Protein 4U9B (pdb70)

Secondary structure (DSSP, 8-state):
-BHHHHHHHHHHHHHHH-HHHHHHHHHHHS-TT----TTSB--HHHHHHHHHHHHHHHT--HHHHHHHHHHHHHHHHHHH-HHHHTT-SSHHHHHHTIIIIIHHHHHHHSSS----EEEEEE-TTS-EEEEEE-TT--HHHHHHHHHHHHHHTT-EEEEEEEE-GGGT-SSEEEEEEEE-

CATH classification: 3.90.1520.10

Structure (mmCIF, N/CA/C/O backbone):
data_4U9B
#
_entry.id   4U9B
#
_cell.length_a   67.636
_cell.length_b   86.716
_cell.length_c   33.822
_cell.angle_alpha   90.00
_cell.angle_beta   90.00
_cell.angle_gamma   90.00
#
_symmetry.space_group_name_H-M   'P 21 21 2'
#
loop_
_entity.id
_entity.type
_entity.pdbx_description
1 polymer 'NO-binding heme-dependent sensor protein'
2 non-polymer 'PROTOPORPHYRIN IX CONTAINING FE'
3 non-polymer 'NITRIC OXIDE'
4 non-polymer 'ZINC ION'
5 non-polymer 'PHOSPHATE ION'
6 non-polymer GLYCEROL
7 water water
#
loop_
_atom_site.group_PDB
_atom_site.id
_atom_site.type_symbol
_atom_site.label_atom_id
_atom_site.label_alt_id
_atom_site.label_comp_id
_atom_site.label_asym_id
_atom_site.label_entity_id
_atom_site.label_seq_id
_atom_site.pdbx_PDB_ins_code
_atom_site.Cartn_x
_atom_site.Cartn_y
_atom_site.Cartn_z
_atom_site.occupancy
_atom_site.B_iso_or_equiv
_atom_site.auth_seq_id
_atom_site.auth_comp_id
_atom_site.auth_asym_id
_atom_site.auth_atom_id
_atom_site.pdbx_PDB_model_num
ATOM 1 N N . MET A 1 1 ? 11.938 106.774 5.872 1.00 22.59 1 MET A N 1
ATOM 2 C CA . MET A 1 1 ? 12.544 105.435 6.118 1.00 22.46 1 MET A CA 1
ATOM 3 C C . MET A 1 1 ? 12.212 104.511 4.950 1.00 22.28 1 MET A C 1
ATOM 4 O O . MET A 1 1 ? 11.046 104.186 4.715 1.00 21.73 1 MET A O 1
ATOM 20 N N . LYS A 1 2 ? 13.236 104.100 4.209 1.00 18.81 2 LYS A N 1
ATOM 21 C CA . LYS A 1 2 ? 13.022 103.291 3.017 1.00 18.04 2 LYS A CA 1
ATOM 22 C C . LYS A 1 2 ? 12.603 101.874 3.386 1.00 19.33 2 LYS A C 1
ATOM 23 O O . LYS A 1 2 ? 12.975 101.353 4.438 1.00 19.58 2 LYS A O 1
ATOM 42 N N . GLY A 1 3 ? 11.815 101.263 2.508 1.00 19.78 3 GLY A N 1
ATOM 43 C CA . GLY A 1 3 ? 11.269 99.941 2.747 1.00 19.91 3 GLY A CA 1
ATOM 44 C C . GLY A 1 3 ? 12.318 98.873 2.979 1.00 20.59 3 GLY A C 1
ATOM 45 O O . GLY A 1 3 ? 12.055 97.896 3.675 1.00 22.07 3 GLY A O 1
ATOM 49 N N . ILE A 1 4 ? 13.504 99.048 2.400 1.00 20.59 4 ILE A N 1
ATOM 50 C CA . ILE A 1 4 ? 14.567 98.060 2.563 1.00 23.42 4 ILE A CA 1
ATOM 51 C C . ILE A 1 4 ? 14.880 97.865 4.044 1.00 21.25 4 ILE A C 1
ATOM 52 O O . ILE A 1 4 ? 15.125 96.749 4.493 1.00 20.58 4 ILE A O 1
ATOM 68 N N . ILE A 1 5 ? 14.840 98.950 4.806 1.00 18.12 5 ILE A N 1
ATOM 69 C CA . ILE A 1 5 ? 15.113 98.872 6.235 1.00 18.75 5 ILE A CA 1
ATOM 70 C C . ILE A 1 5 ? 14.051 98.013 6.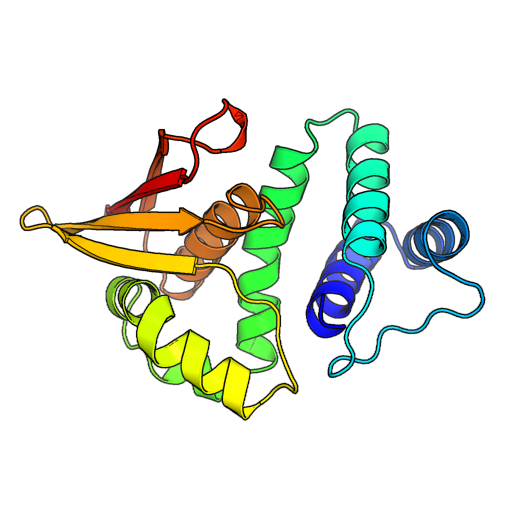913 1.00 19.16 5 ILE A C 1
ATOM 71 O O . ILE A 1 5 ? 14.368 97.160 7.742 1.00 19.19 5 ILE A O 1
ATOM 87 N N . PHE A 1 6 ? 12.793 98.235 6.544 1.00 20.82 6 PHE A N 1
ATOM 88 C CA . PHE A 1 6 ? 11.692 97.427 7.050 1.00 21.32 6 PHE A CA 1
ATOM 89 C C . PHE A 1 6 ? 11.811 95.977 6.596 1.00 23.07 6 PHE A C 1
ATOM 90 O O . PHE A 1 6 ? 11.478 95.063 7.343 1.00 22.87 6 PHE A O 1
ATOM 107 N N . ASN A 1 7 ? 12.276 95.766 5.369 1.00 22.95 7 ASN A N 1
ATOM 108 C CA . ASN A 1 7 ? 12.426 94.410 4.852 1.00 25.14 7 ASN A CA 1
ATOM 109 C C . ASN A 1 7 ? 13.444 93.618 5.662 1.00 24.70 7 ASN A C 1
ATOM 110 O O . ASN A 1 7 ? 13.224 92.446 5.965 1.00 24.01 7 ASN A O 1
ATOM 121 N N . VAL A 1 8 ? 14.560 94.251 6.011 1.00 22.02 8 VAL A N 1
ATOM 122 C CA . VAL A 1 8 ? 15.576 93.572 6.802 1.00 22.12 8 VAL A CA 1
ATOM 123 C C . VAL A 1 8 ? 15.055 93.362 8.223 1.00 22.08 8 VAL A C 1
ATOM 124 O O . VAL A 1 8 ? 15.334 92.338 8.843 1.00 22.28 8 VAL A O 1
ATOM 137 N N . LEU A 1 9 ? 14.287 94.323 8.732 1.00 21.39 9 LEU A N 1
ATOM 138 C CA . LEU A 1 9 ? 13.676 94.175 10.048 1.00 22.25 9 LEU A CA 1
ATOM 139 C C . LEU A 1 9 ? 12.732 92.980 10.036 1.00 22.96 9 LEU A C 1
ATOM 140 O O . LEU A 1 9 ? 12.698 92.204 10.990 1.00 26.19 9 LEU A O 1
ATOM 156 N N . GLU A 1 10 ? 11.978 92.822 8.950 1.00 23.61 10 GLU A N 1
ATOM 157 C CA . GLU A 1 10 ? 11.078 91.680 8.818 1.00 25.50 10 GLU A CA 1
ATOM 158 C C . GLU A 1 10 ? 11.868 90.378 8.898 1.00 29.46 10 GLU A C 1
ATOM 159 O O . GLU A 1 10 ? 11.482 89.458 9.620 1.00 30.92 10 GLU A O 1
ATOM 171 N N . ASP A 1 11 ? 12.971 90.303 8.156 1.00 30.03 11 ASP A N 1
ATOM 172 C CA . ASP A 1 11 ? 13.819 89.116 8.175 1.00 29.33 11 ASP A CA 1
ATOM 173 C C . ASP A 1 11 ? 14.239 88.776 9.600 1.00 28.76 11 ASP A C 1
ATOM 174 O O . ASP A 1 11 ? 14.260 87.612 9.990 1.00 32.84 11 ASP A O 1
ATOM 183 N N . MET A 1 12 ? 14.559 89.801 10.380 1.00 29.54 12 MET A N 1
ATOM 184 C CA . MET A 1 12 ? 15.025 89.598 11.745 1.00 29.05 12 MET A CA 1
ATOM 185 C C . MET A 1 12 ? 13.887 89.137 12.656 1.00 30.57 12 MET A C 1
ATOM 186 O O . MET A 1 12 ? 14.019 88.138 13.365 1.00 33.06 12 MET A O 1
ATOM 200 N N . VAL A 1 13 ? 12.771 89.861 12.625 1.00 31.83 13 VAL A N 1
ATOM 201 C CA . VAL A 1 13 ? 11.622 89.550 13.473 1.00 31.89 13 VAL A CA 1
ATOM 202 C C . VAL A 1 13 ? 11.042 88.179 13.132 1.00 34.88 13 VAL A C 1
ATOM 203 O O . VAL A 1 13 ? 10.842 87.347 14.017 1.00 36.08 13 VAL A O 1
ATOM 216 N N . VAL A 1 14 ? 10.772 87.952 11.849 1.00 39.48 14 VAL A N 1
ATOM 217 C CA . VAL A 1 14 ? 10.213 86.681 11.390 1.00 40.75 14 VAL A CA 1
ATOM 218 C C . VAL A 1 14 ? 11.112 85.510 11.784 1.00 42.26 14 VAL A C 1
ATOM 219 O O . VAL A 1 14 ? 10.630 84.476 12.245 1.00 43.68 14 VAL A O 1
ATOM 232 N N . ALA A 1 15 ? 12.417 85.679 11.601 1.00 42.91 15 ALA A N 1
ATOM 233 C CA . ALA A 1 15 ? 13.376 84.627 11.915 1.00 44.90 15 ALA A CA 1
ATOM 234 C C . ALA A 1 15 ? 13.440 84.351 13.415 1.00 46.90 15 ALA A C 1
ATOM 235 O O . ALA A 1 15 ? 13.745 83.234 13.833 1.00 49.07 15 ALA A O 1
ATOM 242 N N . GLN A 1 16 ? 13.146 85.369 14.217 1.00 48.77 16 GLN A N 1
ATOM 243 C CA . GLN A 1 16 ? 13.302 85.279 15.666 1.00 49.45 16 GLN A CA 1
ATOM 244 C C . GLN A 1 16 ? 11.979 85.044 16.393 1.00 49.21 16 GLN A C 1
ATOM 245 O O . GLN A 1 16 ? 11.969 84.519 17.507 1.00 49.91 16 GLN A O 1
ATOM 259 N N . CYS A 1 17 ? 10.870 85.423 15.764 1.00 48.94 17 CYS A N 1
ATOM 260 C CA . CYS A 1 17 ? 9.573 85.414 16.440 1.00 48.69 17 CYS A CA 1
ATOM 261 C C . CYS A 1 17 ? 8.447 84.814 15.596 1.00 48.52 17 CYS A C 1
ATOM 262 O O . CYS A 1 17 ? 7.373 84.511 16.118 1.00 47.89 17 CYS A O 1
ATOM 270 N N . GLY A 1 18 ? 8.687 84.652 14.298 1.00 46.78 18 GLY A N 1
ATOM 271 C CA . GLY A 1 18 ? 7.700 84.065 13.408 1.00 44.54 18 GLY A CA 1
ATOM 272 C C . GLY A 1 18 ? 6.877 85.113 12.690 1.00 44.73 18 GLY A C 1
ATOM 273 O O . GLY A 1 18 ? 6.812 86.267 13.113 1.00 44.14 18 GLY A O 1
ATOM 277 N N . MET A 1 19 ? 6.245 84.703 11.596 1.00 43.28 19 MET A N 1
ATOM 278 C CA . MET A 1 19 ? 5.510 85.627 10.743 1.00 42.05 19 MET A CA 1
ATOM 279 C C . MET A 1 19 ? 4.282 86.223 11.455 1.00 39.70 19 MET A C 1
ATOM 280 O O . MET A 1 19 ? 3.953 87.391 11.230 1.00 40.33 19 MET A O 1
ATOM 294 N N . SER A 1 20 ? 3.611 85.441 12.305 1.00 37.86 20 SER A N 1
ATOM 295 C CA . SER A 1 20 ? 2.417 85.922 13.006 1.00 41.04 20 SER A CA 1
ATOM 296 C C . SER A 1 20 ? 2.753 87.122 13.889 1.00 39.61 20 SER A C 1
ATOM 297 O O . SER A 1 20 ? 1.990 88.089 13.968 1.00 40.31 20 SER A O 1
ATOM 305 N N . VAL A 1 21 ? 3.901 87.056 14.550 1.00 35.56 21 VAL A N 1
ATOM 306 C CA . VAL A 1 21 ? 4.393 88.172 15.348 1.00 36.77 21 VAL A CA 1
ATOM 307 C C . VAL A 1 21 ? 4.654 89.408 14.487 1.00 35.10 21 VAL A C 1
ATOM 308 O O . VAL A 1 21 ? 4.281 90.522 14.857 1.00 32.86 21 VAL A O 1
ATOM 321 N N . TRP A 1 22 ? 5.299 89.212 13.342 1.00 33.48 22 TRP A N 1
ATOM 322 C CA . TRP A 1 22 ? 5.541 90.314 12.422 1.00 30.91 22 TRP A CA 1
ATOM 323 C C . TRP A 1 22 ? 4.226 90.927 11.949 1.00 30.53 22 TRP A C 1
ATOM 324 O O . TRP A 1 22 ? 4.073 92.147 11.944 1.00 29.71 22 TRP A O 1
ATOM 345 N N . ASN A 1 23 ? 3.269 90.088 11.568 1.00 32.00 23 ASN A N 1
ATOM 346 C CA . ASN A 1 23 ? 1.993 90.600 11.103 1.00 36.23 23 ASN A CA 1
ATOM 347 C C . ASN A 1 23 ? 1.228 91.287 12.232 1.00 32.17 23 ASN A C 1
ATOM 348 O O . ASN A 1 23 ? 0.555 92.291 11.997 1.00 32.76 23 ASN A O 1
ATOM 359 N N . GLU A 1 24 ? 1.351 90.776 13.454 1.00 33.78 24 GLU A N 1
ATOM 360 C CA . GLU A 1 24 ? 0.735 91.437 14.603 1.00 34.86 24 GLU A CA 1
ATOM 361 C C . GLU A 1 24 ? 1.309 92.839 14.761 1.00 31.49 24 GLU A C 1
ATOM 362 O O . GLU A 1 24 ? 0.572 93.805 14.951 1.00 31.14 24 GLU A O 1
ATOM 374 N N . LEU A 1 25 ? 2.634 92.940 14.684 1.00 29.06 25 LEU A N 1
ATOM 375 C CA . LEU A 1 25 ? 3.313 94.223 14.795 1.00 28.16 25 LEU A CA 1
ATOM 376 C C . LEU A 1 25 ? 2.845 95.203 13.722 1.00 27.24 25 LEU A C 1
ATOM 377 O O . LEU A 1 25 ? 2.696 96.393 13.988 1.00 29.23 25 LEU A O 1
ATOM 393 N N . LEU A 1 26 ? 2.613 94.708 12.511 1.00 28.53 26 LEU A N 1
ATOM 394 C CA . LEU A 1 26 ? 2.131 95.568 11.435 1.00 30.45 26 LEU A CA 1
ATOM 395 C C . LEU A 1 26 ? 0.684 96.001 11.670 1.00 30.75 26 LEU A C 1
ATOM 396 O O . LEU A 1 26 ? 0.329 97.146 11.392 1.00 32.27 26 LEU A O 1
ATOM 412 N N . GLU A 1 27 ? -0.144 95.097 12.188 1.00 34.48 27 GLU A N 1
ATOM 413 C CA . GLU A 1 27 ? -1.525 95.443 12.528 1.00 34.65 27 GLU A CA 1
ATOM 414 C C . GLU A 1 27 ? -1.557 96.558 13.564 1.00 32.92 27 GLU A C 1
ATOM 415 O O . GLU A 1 27 ? -2.348 97.495 13.462 1.00 34.08 27 GLU A O 1
ATOM 427 N N . LYS A 1 28 ? -0.679 96.453 14.556 1.00 31.08 28 LYS A N 1
ATOM 428 C CA . LYS A 1 28 ? -0.654 97.405 15.656 1.00 30.13 28 LYS A CA 1
ATOM 429 C C . LYS A 1 28 ? -0.089 98.762 15.261 1.00 29.33 28 LYS A C 1
ATOM 430 O O . LYS A 1 28 ? -0.569 99.792 15.728 1.00 32.18 28 LYS A O 1
ATOM 449 N N . HIS A 1 29 ? 0.931 98.760 14.403 1.00 28.34 29 HIS A N 1
ATOM 450 C CA . HIS A 1 29 ? 1.776 99.941 14.232 1.00 27.88 29 HIS A CA 1
ATOM 451 C C . HIS A 1 29 ? 1.808 100.533 12.820 1.00 32.51 29 HIS A C 1
ATOM 452 O O . HIS A 1 29 ? 2.346 101.624 12.629 1.00 37.89 29 HIS A O 1
ATOM 466 N N . ALA A 1 30 ? 1.239 99.832 11.842 1.00 31.04 30 ALA A N 1
ATOM 467 C CA . ALA A 1 30 ? 1.220 100.329 10.464 1.00 31.87 30 ALA A CA 1
ATOM 468 C C . ALA A 1 30 ? -0.205 100.432 9.921 1.00 33.16 30 ALA A C 1
ATOM 469 O O . ALA A 1 30 ? -1.086 99.701 10.367 1.00 32.62 30 ALA A O 1
ATOM 476 N N . PRO A 1 31 ? -0.430 101.338 8.946 1.00 35.09 31 PRO A N 1
ATOM 477 C CA . PRO A 1 31 ? -1.738 101.469 8.290 1.00 36.29 31 PRO A CA 1
ATOM 478 C C . PRO A 1 31 ? -2.241 100.135 7.725 1.00 36.20 31 PRO A C 1
ATOM 479 O O . PRO A 1 31 ? -1.459 99.203 7.554 1.00 34.70 31 PRO A O 1
ATOM 490 N N . LYS A 1 32 ? -3.537 100.049 7.439 1.00 40.81 32 LYS A N 1
ATOM 491 C CA . LYS A 1 32 ? -4.146 98.796 7.015 1.00 45.33 32 LYS A CA 1
ATOM 492 C C . LYS A 1 32 ? -3.569 98.354 5.677 1.00 43.83 32 LYS A C 1
ATOM 493 O O . LYS A 1 32 ? -3.320 99.172 4.780 1.00 42.87 32 LYS A O 1
ATOM 512 N N . ASP A 1 33 ? -3.298 97.056 5.588 1.00 43.58 33 ASP A N 1
ATOM 513 C CA . ASP A 1 33 ? -2.719 96.423 4.393 1.00 46.51 33 ASP A CA 1
ATOM 514 C C . ASP A 1 33 ? -1.342 96.977 4.018 1.00 41.71 33 ASP A C 1
ATOM 515 O O . ASP A 1 33 ? -0.993 97.052 2.849 1.00 40.73 33 ASP A O 1
ATOM 524 N N . ARG A 1 34 ? -0.556 97.338 5.025 1.00 37.08 34 ARG A N 1
ATOM 525 C CA . ARG A 1 34 ? 0.800 97.827 4.794 1.00 32.92 34 ARG A CA 1
ATOM 526 C C . ARG A 1 34 ? 1.677 96.740 4.178 1.00 32.48 34 ARG A C 1
ATOM 527 O O . ARG A 1 34 ? 1.727 95.611 4.665 1.00 33.29 34 ARG A O 1
ATOM 548 N N . VAL A 1 35 ? 2.352 97.097 3.092 1.00 30.85 35 VAL A N 1
ATOM 549 C CA . VAL A 1 35 ? 3.389 96.262 2.500 1.00 31.04 35 VAL A CA 1
ATOM 550 C C . VAL A 1 35 ? 4.595 97.153 2.242 1.00 29.23 35 VAL A C 1
ATOM 551 O O . VAL A 1 35 ? 4.470 98.203 1.615 1.00 33.06 35 VAL A O 1
ATOM 564 N N . TYR A 1 36 ? 5.758 96.743 2.733 1.00 29.70 36 TYR A N 1
ATOM 565 C CA . TYR A 1 36 ? 6.954 97.565 2.604 1.00 25.94 36 TYR A CA 1
ATOM 566 C C . TYR A 1 36 ? 7.697 97.285 1.301 1.00 26.83 36 TYR A C 1
ATOM 567 O O . TYR A 1 36 ? 8.349 96.255 1.141 1.00 30.20 36 TYR A O 1
ATOM 585 N N . VAL A 1 37 ? 7.566 98.224 0.371 1.00 24.32 37 VAL A N 1
ATOM 586 C CA . VAL A 1 37 ? 8.274 98.192 -0.903 1.00 25.07 37 VAL A CA 1
ATOM 587 C C . VAL A 1 37 ? 9.659 98.800 -0.718 1.00 24.32 37 VAL A C 1
ATOM 588 O O . VAL A 1 37 ? 9.780 99.935 -0.260 1.00 23.78 37 VAL A O 1
ATOM 601 N N . SER A 1 38 ? 10.690 98.045 -1.089 1.00 25.48 38 SER A N 1
ATOM 602 C CA . SER A 1 38 ? 12.083 98.421 -0.831 1.00 27.32 38 SER A CA 1
ATOM 603 C C . SER A 1 38 ? 12.412 99.877 -1.162 1.00 26.48 38 SER A C 1
ATOM 604 O O . SER A 1 38 ? 13.059 100.570 -0.374 1.00 26.02 38 SER A O 1
ATOM 612 N N . ALA A 1 39 ? 11.955 100.334 -2.323 1.00 24.87 39 ALA A N 1
ATOM 613 C CA . ALA A 1 39 ? 12.351 101.635 -2.852 1.00 25.50 39 ALA A CA 1
ATOM 614 C C . ALA A 1 39 ? 11.528 102.793 -2.294 1.00 26.44 39 ALA A C 1
ATOM 615 O O . ALA A 1 39 ? 11.916 103.952 -2.439 1.00 27.22 39 ALA A O 1
ATOM 622 N N . LYS A 1 40 ? 10.403 102.481 -1.656 1.00 25.28 40 LYS A N 1
ATOM 623 C CA A LYS A 1 40 ? 9.481 103.514 -1.196 0.49 24.06 40 LYS A CA 1
ATOM 624 C CA B LYS A 1 40 ? 9.462 103.495 -1.188 0.51 24.24 40 LYS A CA 1
ATOM 625 C C . LYS A 1 40 ? 9.810 103.998 0.210 1.00 25.39 40 LYS A C 1
ATOM 626 O O . LYS A 1 40 ? 10.350 103.256 1.032 1.00 25.17 40 LYS A O 1
ATOM 663 N N . SER A 1 41 ? 9.486 105.260 0.469 1.00 23.73 41 SER A N 1
ATOM 664 C CA . SER A 1 41 ? 9.695 105.866 1.778 1.00 23.65 41 SER A CA 1
ATOM 665 C C . SER A 1 41 ? 8.465 105.681 2.656 1.00 24.33 41 SER A C 1
ATOM 666 O O . SER A 1 41 ? 7.332 105.832 2.196 1.00 24.53 41 SER A O 1
ATOM 674 N N . TYR A 1 42 ? 8.705 105.350 3.920 1.00 23.50 42 TYR A N 1
ATOM 675 C CA . TYR A 1 42 ? 7.646 105.180 4.904 1.00 24.66 42 TYR A CA 1
ATOM 676 C C . TYR A 1 42 ? 7.963 105.988 6.156 1.00 23.94 42 TYR A C 1
ATOM 677 O O . TYR A 1 42 ? 9.117 106.348 6.399 1.00 22.39 42 TYR A O 1
ATOM 695 N N . ALA A 1 43 ? 6.928 106.282 6.938 1.00 25.00 43 ALA A N 1
ATOM 696 C CA . ALA A 1 43 ? 7.093 107.018 8.181 1.00 23.39 43 ALA A CA 1
ATOM 697 C C . ALA A 1 43 ? 8.038 106.275 9.120 1.00 24.35 43 ALA A C 1
ATOM 698 O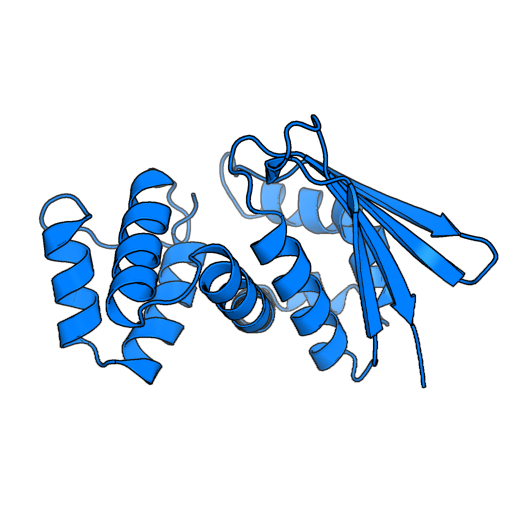 O . ALA A 1 43 ? 7.831 105.099 9.427 1.00 24.36 43 ALA A O 1
ATOM 705 N N . GLU A 1 44 ? 9.077 106.965 9.573 1.00 22.23 44 GLU A N 1
ATOM 706 C CA . GLU A 1 44 ? 10.050 106.353 10.467 1.00 21.55 44 GLU A CA 1
ATOM 707 C C . GLU A 1 44 ? 9.380 105.933 11.772 1.00 21.54 44 GLU A C 1
ATOM 708 O O . GLU A 1 44 ? 9.869 105.041 12.467 1.00 21.62 44 GLU A O 1
ATOM 720 N N . SER A 1 45 ? 8.256 106.569 12.094 1.00 21.55 45 SER A N 1
ATOM 721 C CA . SER A 1 45 ? 7.509 106.231 13.299 1.00 22.97 45 SER A CA 1
ATOM 722 C C . SER A 1 45 ? 7.040 104.780 13.263 1.00 19.75 45 SER A C 1
ATOM 723 O O . SER A 1 45 ? 6.926 104.140 14.304 1.00 20.04 45 SER A O 1
ATOM 731 N N . GLU A 1 46 ? 6.775 104.257 12.069 1.00 20.86 46 GLU A N 1
ATOM 732 C CA . GLU A 1 46 ? 6.361 102.866 11.949 1.00 21.61 46 GLU A CA 1
ATOM 733 C C . GLU A 1 46 ? 7.489 101.954 12.414 1.00 20.91 46 GLU A C 1
ATOM 734 O O . GLU A 1 46 ? 7.261 101.022 13.180 1.00 21.79 46 GLU A O 1
ATOM 746 N N . LEU A 1 47 ? 8.708 102.239 11.965 1.00 19.65 47 LEU A N 1
ATOM 747 C CA . LEU A 1 47 ? 9.868 101.449 12.360 1.00 20.63 47 LEU A CA 1
ATOM 748 C C . LEU A 1 47 ? 10.072 101.528 13.871 1.00 19.65 47 LEU A C 1
ATOM 749 O O . LEU A 1 47 ? 10.197 100.505 14.544 1.00 20.17 47 LEU A O 1
ATOM 765 N N . PHE A 1 48 ? 10.089 102.747 14.402 1.00 19.08 48 PHE A N 1
ATOM 766 C CA . PHE A 1 48 ? 10.322 102.952 15.828 1.00 19.84 48 PHE A CA 1
ATOM 767 C C . PHE A 1 48 ? 9.232 102.299 16.679 1.00 21.28 48 PHE A C 1
ATOM 768 O O . PHE A 1 48 ? 9.527 101.700 17.714 1.00 21.46 48 PHE A O 1
ATOM 785 N N . SER A 1 49 ? 7.979 102.405 16.243 1.00 21.07 49 SER A N 1
ATOM 786 C CA . SER A 1 49 ? 6.871 101.810 16.983 1.00 21.47 49 SER A CA 1
ATOM 787 C C . SER A 1 49 ? 7.027 100.299 17.059 1.00 21.42 49 SER A C 1
ATOM 788 O O . SER A 1 49 ? 6.815 99.696 18.110 1.00 21.53 49 SER A O 1
ATOM 796 N N . ILE A 1 50 ? 7.399 99.691 15.938 1.00 21.25 50 ILE A N 1
ATOM 797 C CA . ILE A 1 50 ? 7.615 98.253 15.895 1.00 22.64 50 ILE A CA 1
ATOM 798 C C . ILE A 1 50 ? 8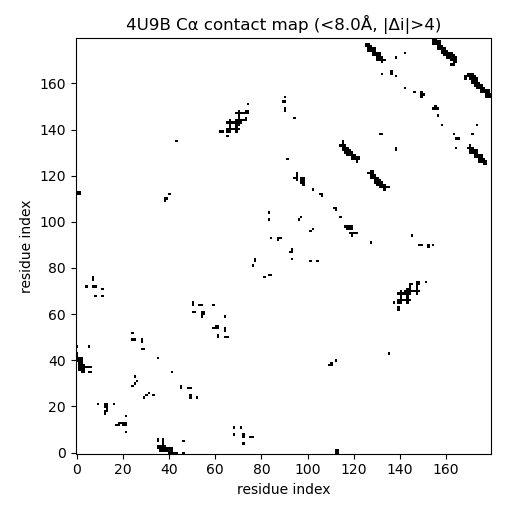.741 97.855 16.841 1.00 23.29 50 ILE A C 1
ATOM 799 O O . ILE A 1 50 ? 8.582 96.942 17.651 1.00 25.69 50 ILE A O 1
ATOM 815 N N . VAL A 1 51 ? 9.878 98.538 16.737 1.00 22.22 51 VAL A N 1
ATOM 816 C CA . VAL A 1 51 ? 11.038 98.194 17.550 1.00 22.43 51 VAL A CA 1
ATOM 817 C C . VAL A 1 51 ? 10.777 98.503 19.027 1.00 23.51 51 VAL A C 1
ATOM 818 O O . VAL A 1 51 ? 11.266 97.791 19.900 1.00 26.48 51 VAL A O 1
ATOM 831 N N . GLN A 1 52 ? 10.001 99.550 19.302 1.00 24.24 52 GLN A N 1
ATOM 832 C CA . GLN A 1 52 ? 9.618 99.884 20.676 1.00 27.58 52 GLN A CA 1
ATOM 833 C C . GLN A 1 52 ? 8.803 98.762 21.301 1.00 27.38 52 GLN A C 1
ATOM 834 O O . GLN A 1 52 ? 8.988 98.425 22.475 1.00 27.01 52 GLN A O 1
ATOM 848 N N . ASP A 1 53 ? 7.899 98.196 20.510 1.00 25.02 53 ASP A N 1
ATOM 849 C CA . ASP A 1 53 ? 7.052 97.097 20.955 1.00 25.56 53 ASP A CA 1
ATOM 850 C C . ASP A 1 53 ? 7.905 95.877 21.297 1.00 26.13 53 ASP A C 1
ATOM 851 O O . ASP A 1 53 ? 7.767 95.292 22.370 1.00 26.54 53 ASP A O 1
ATOM 860 N N . VAL A 1 54 ? 8.798 95.513 20.381 1.00 27.45 54 VAL A N 1
ATOM 861 C CA . VAL A 1 54 ? 9.705 94.390 20.590 1.00 29.82 54 VAL A CA 1
ATOM 862 C C . VAL A 1 54 ? 10.515 94.583 21.868 1.00 30.52 54 VAL A C 1
ATOM 863 O O . VAL A 1 54 ? 10.621 93.671 22.687 1.00 34.71 54 VAL A O 1
ATOM 876 N N . ALA A 1 55 ? 11.083 95.772 22.034 1.00 27.44 55 ALA A N 1
ATOM 877 C CA . ALA A 1 55 ? 11.922 96.054 23.192 1.00 27.76 55 ALA A CA 1
ATOM 878 C C . ALA A 1 55 ? 11.134 95.916 24.492 1.00 31.09 55 ALA A C 1
ATOM 879 O O . ALA A 1 55 ? 11.619 95.316 25.451 1.00 32.24 55 ALA A O 1
ATOM 886 N N . GLN A 1 56 ? 9.920 96.459 24.524 1.00 29.23 56 GLN A N 1
ATOM 887 C CA . GLN A 1 56 ? 9.112 96.405 25.737 1.00 31.67 56 GLN A CA 1
ATOM 888 C C . GLN A 1 56 ? 8.677 94.974 26.037 1.00 34.87 56 GLN A C 1
ATOM 889 O O . GLN A 1 56 ? 8.542 94.593 27.201 1.00 35.65 56 GLN A O 1
ATOM 903 N N . ARG A 1 57 ? 8.461 94.182 24.991 1.00 36.35 57 ARG A N 1
ATOM 904 C CA . ARG A 1 57 ? 8.093 92.779 25.162 1.00 38.55 57 ARG A CA 1
ATOM 905 C C . ARG A 1 57 ? 9.224 92.008 25.827 1.00 35.76 57 ARG A C 1
ATOM 906 O O . ARG A 1 57 ? 8.991 91.136 26.666 1.00 35.97 57 ARG A O 1
ATOM 927 N N . LEU A 1 58 ? 10.451 92.338 25.438 1.00 34.19 58 LEU A N 1
ATOM 928 C CA . LEU A 1 58 ? 11.639 91.695 25.985 1.00 35.90 58 LEU A CA 1
ATOM 929 C C . LEU A 1 58 ? 12.133 92.406 27.244 1.00 35.62 58 LEU A C 1
ATOM 930 O O . LEU A 1 58 ? 13.094 91.968 27.874 1.00 36.93 58 LEU A O 1
ATOM 946 N N . ASN A 1 59 ? 11.470 93.504 27.602 1.00 34.64 59 ASN A N 1
ATOM 947 C CA . ASN A 1 59 ? 11.826 94.282 28.786 1.00 37.01 59 ASN A CA 1
ATOM 948 C C . ASN A 1 59 ? 13.264 94.795 28.712 1.00 38.27 59 ASN A C 1
ATOM 949 O O . ASN A 1 59 ? 13.958 94.881 29.728 1.00 38.34 59 ASN A O 1
ATOM 960 N N . MET A 1 60 ? 13.695 95.129 27.497 1.00 36.45 60 MET A N 1
ATOM 961 C CA . MET A 1 60 ? 15.038 95.650 27.250 1.00 39.82 60 MET A CA 1
ATOM 962 C C . MET A 1 60 ? 15.021 97.135 26.926 1.00 37.22 60 MET A C 1
ATOM 963 O O . MET A 1 60 ? 13.994 97.667 26.498 1.00 33.51 60 MET A O 1
ATOM 977 N N . PRO A 1 61 ? 16.174 97.805 27.095 1.00 33.14 61 PRO A N 1
ATOM 978 C CA . PRO A 1 61 ? 16.277 99.165 26.566 1.00 31.32 61 PRO A CA 1
ATOM 979 C C . PRO A 1 61 ? 16.054 99.133 25.067 1.00 31.62 61 PRO A C 1
ATOM 980 O O . PRO A 1 61 ? 16.503 98.185 24.421 1.00 28.56 61 PRO A O 1
ATOM 991 N N . ILE A 1 62 ? 15.358 100.127 24.531 1.00 32.07 62 ILE A N 1
ATOM 992 C CA . ILE A 1 62 ? 15.094 100.172 23.103 1.00 31.32 62 ILE A CA 1
ATOM 993 C C . ILE A 1 62 ? 16.405 100.258 22.325 1.00 28.05 62 ILE A C 1
ATOM 994 O O . ILE A 1 62 ? 16.540 99.676 21.246 1.00 27.16 62 ILE A O 1
ATOM 1010 N N . GLN A 1 63 ? 17.376 100.968 22.885 1.00 26.58 63 GLN A N 1
ATOM 1011 C CA . GLN A 1 63 ? 18.628 101.223 22.183 1.00 27.33 63 GLN A CA 1
ATOM 1012 C C . GLN A 1 63 ? 19.458 99.953 21.991 1.00 25.94 63 GLN A C 1
ATOM 1013 O O . GLN A 1 63 ? 20.232 99.853 21.036 1.00 27.38 63 GLN A O 1
ATOM 1027 N N . ASP A 1 64 ? 19.301 98.988 22.891 1.00 24.69 64 ASP A N 1
ATOM 1028 C CA . ASP A 1 64 ? 20.000 97.714 22.760 1.00 25.98 64 ASP A CA 1
ATOM 1029 C C . ASP A 1 64 ? 19.395 96.885 21.627 1.00 26.46 64 ASP A C 1
ATOM 1030 O O . ASP A 1 64 ? 20.108 96.184 20.908 1.00 26.88 64 ASP A O 1
ATOM 1039 N N . VAL A 1 65 ? 18.079 96.968 21.470 1.00 23.67 65 VAL A N 1
ATOM 1040 C CA . VAL A 1 65 ? 17.406 96.304 20.360 1.00 25.18 65 VAL A CA 1
ATOM 1041 C C . VAL A 1 65 ? 17.827 96.954 19.045 1.00 24.92 65 VAL A C 1
ATOM 1042 O O . VAL A 1 65 ? 18.082 96.269 18.054 1.00 25.21 65 VAL A O 1
ATOM 1055 N N . VAL A 1 66 ? 17.907 98.281 19.052 1.00 21.90 66 VAL A N 1
ATOM 1056 C CA . VAL A 1 66 ? 18.293 99.040 17.866 1.00 21.91 66 VAL A CA 1
ATOM 1057 C C . VAL A 1 66 ? 19.719 98.702 17.448 1.00 21.30 66 VAL A C 1
ATOM 1058 O O . VAL A 1 66 ? 20.020 98.599 16.259 1.00 20.29 66 VAL A O 1
ATOM 1071 N N . LYS A 1 67 ? 20.595 98.524 18.428 1.00 21.03 67 LYS A N 1
ATOM 1072 C CA . LYS A 1 67 ? 21.985 98.178 18.148 1.00 21.19 67 LYS A CA 1
ATOM 1073 C C . LYS A 1 67 ? 22.073 96.773 17.564 1.00 22.23 67 LYS A C 1
ATOM 1074 O O . LYS A 1 67 ? 22.842 96.526 16.637 1.00 22.68 67 LYS A O 1
ATOM 1093 N N . ALA A 1 68 ? 21.271 95.859 18.101 1.00 24.29 68 ALA A N 1
ATOM 1094 C CA . ALA A 1 68 ? 21.230 94.491 17.597 1.00 24.08 68 ALA A CA 1
ATOM 1095 C C . ALA A 1 68 ? 20.746 94.471 16.154 1.00 26.44 68 ALA A C 1
ATOM 1096 O O . ALA A 1 68 ? 21.303 93.772 15.305 1.00 29.16 68 ALA A O 1
ATOM 1103 N N . PHE A 1 69 ? 19.700 95.242 15.885 1.00 22.59 69 PHE A N 1
ATOM 1104 C CA . PHE A 1 69 ? 19.184 95.379 14.531 1.00 20.76 69 PHE A CA 1
ATOM 1105 C C . PHE A 1 69 ? 20.242 95.952 13.599 1.00 20.37 69 PHE A C 1
ATOM 1106 O O . PHE A 1 69 ? 20.398 95.486 12.473 1.00 22.05 69 PHE A O 1
ATOM 1123 N N . GLY A 1 70 ? 20.967 96.960 14.075 1.00 19.95 70 GLY A N 1
ATOM 1124 C CA . GLY A 1 70 ? 22.022 97.579 13.291 1.00 22.04 70 GLY A CA 1
ATOM 1125 C C . GLY A 1 70 ? 23.066 96.583 12.821 1.00 23.96 70 GLY A C 1
ATOM 1126 O O . GLY A 1 70 ? 23.505 96.623 11.669 1.00 22.75 70 GLY A O 1
ATOM 1130 N N . GLN A 1 71 ? 23.466 95.681 13.710 1.00 22.18 71 GLN A N 1
ATOM 1131 C CA . GLN A 1 71 ? 24.461 94.676 13.361 1.00 25.55 71 GLN A CA 1
ATOM 1132 C C . GLN A 1 71 ? 23.895 93.693 12.347 1.00 25.42 71 GLN A C 1
ATOM 1133 O O . GLN A 1 71 ? 24.578 93.303 11.398 1.00 25.47 71 GLN A O 1
ATOM 1147 N N . PHE A 1 72 ? 22.643 93.299 12.554 1.00 24.94 72 PHE A N 1
ATOM 1148 C CA . PHE A 1 72 ? 21.942 92.430 11.619 1.00 25.13 72 PHE A CA 1
ATOM 1149 C C . PHE A 1 72 ? 21.809 93.125 10.268 1.00 24.50 72 PHE A C 1
ATOM 1150 O O . PHE A 1 72 ? 21.924 92.496 9.215 1.00 25.77 72 PHE A O 1
ATOM 1167 N N . LEU A 1 73 ? 21.593 94.436 10.315 1.00 23.11 73 LEU A N 1
ATOM 1168 C CA . LEU A 1 73 ? 21.274 95.220 9.127 1.00 21.42 73 LEU A CA 1
ATOM 1169 C C . LEU A 1 73 ? 22.428 95.322 8.134 1.00 23.21 73 LEU A C 1
ATOM 1170 O O . LEU A 1 73 ? 22.196 95.497 6.936 1.00 24.79 73 LEU A O 1
ATOM 1186 N N . PHE A 1 74 ? 23.669 95.223 8.603 1.00 23.34 74 PHE A N 1
ATOM 1187 C CA . PHE A 1 74 ? 24.783 95.387 7.681 1.00 24.14 74 PHE A CA 1
ATOM 1188 C C . PHE A 1 74 ? 24.762 94.313 6.600 1.00 25.44 74 PHE A C 1
ATOM 1189 O O . PHE A 1 74 ? 24.903 94.617 5.418 1.00 24.11 74 PHE A O 1
ATOM 1206 N N . ASN A 1 75 ? 24.592 93.060 7.006 1.00 25.61 75 ASN A N 1
ATOM 1207 C CA . ASN A 1 75 ? 24.532 91.965 6.050 1.00 29.38 75 ASN A CA 1
ATOM 1208 C C . ASN A 1 75 ? 23.309 92.093 5.149 1.00 26.43 75 ASN A C 1
ATOM 1209 O O . ASN A 1 75 ? 23.355 91.738 3.972 1.00 27.27 75 ASN A O 1
ATOM 1220 N N . GLY A 1 76 ? 22.218 92.604 5.711 1.00 24.61 76 GLY A N 1
ATOM 1221 C CA . GLY A 1 76 ? 20.998 92.812 4.955 1.00 26.55 76 GLY A CA 1
ATOM 1222 C C . GLY A 1 76 ? 21.213 93.809 3.835 1.00 26.07 76 GLY A C 1
ATOM 1223 O O . GLY A 1 76 ? 20.712 93.632 2.726 1.00 28.70 76 GLY A O 1
ATOM 1227 N N . LEU A 1 77 ? 21.971 94.861 4.130 1.00 24.70 77 LEU A N 1
ATOM 1228 C CA . LEU A 1 77 ? 22.298 95.876 3.137 1.00 25.82 77 LEU A CA 1
ATOM 1229 C C . LEU A 1 77 ? 23.363 95.369 2.172 1.00 26.54 77 LEU A C 1
ATOM 1230 O O . LEU A 1 77 ? 23.274 95.588 0.964 1.00 26.38 77 LEU A O 1
ATOM 1246 N N . ALA A 1 78 ? 24.370 94.691 2.713 1.00 27.31 78 ALA A N 1
ATOM 1247 C CA . ALA A 1 78 ? 25.457 94.159 1.901 1.00 29.63 78 ALA A CA 1
ATOM 1248 C C . ALA A 1 78 ? 24.939 93.149 0.882 1.00 32.06 78 ALA A C 1
ATOM 1249 O O . ALA A 1 78 ? 25.403 93.114 -0.256 1.00 31.37 78 ALA A O 1
ATOM 1256 N N . SER A 1 79 ? 23.972 92.336 1.296 1.00 34.68 79 SER A N 1
ATOM 1257 C CA . SER A 1 79 ? 23.395 91.315 0.425 1.00 35.47 79 SER A CA 1
ATOM 1258 C C . SER A 1 79 ? 22.611 91.918 -0.736 1.00 32.29 79 SER A C 1
ATOM 1259 O O . SER A 1 79 ? 22.658 91.411 -1.858 1.00 32.59 79 SER A O 1
ATOM 1267 N N . ARG A 1 80 ? 21.886 92.995 -0.456 1.00 29.13 80 ARG A N 1
ATOM 1268 C CA . ARG A 1 80 ? 21.035 93.636 -1.452 1.00 28.76 80 ARG A CA 1
ATOM 1269 C C . ARG A 1 80 ? 21.813 94.623 -2.324 1.00 27.64 80 ARG A C 1
ATOM 1270 O O . ARG A 1 80 ? 21.385 94.945 -3.433 1.00 28.86 80 ARG A O 1
ATOM 1291 N N . HIS A 1 81 ? 22.953 95.096 -1.826 1.00 25.73 81 HIS A N 1
ATOM 1292 C CA . HIS A 1 81 ? 23.780 96.051 -2.563 1.00 26.57 81 HIS A CA 1
ATOM 1293 C C . HIS A 1 81 ? 25.244 95.623 -2.565 1.00 30.00 81 HIS A C 1
ATOM 1294 O O . HIS A 1 81 ? 26.116 96.364 -2.114 1.00 31.06 81 HIS A O 1
ATOM 1308 N N . THR A 1 82 ? 25.507 94.430 -3.087 1.00 32.65 82 THR A N 1
ATOM 1309 C CA . THR A 1 82 ? 26.849 93.860 -3.050 1.00 37.62 82 THR A CA 1
ATOM 1310 C C . THR A 1 82 ? 27.860 94.724 -3.801 1.00 38.60 82 THR A C 1
ATOM 1311 O O . THR A 1 82 ? 29.013 94.836 -3.384 1.00 41.85 82 THR A O 1
ATOM 1322 N N . ASP A 1 83 ? 27.426 95.338 -4.89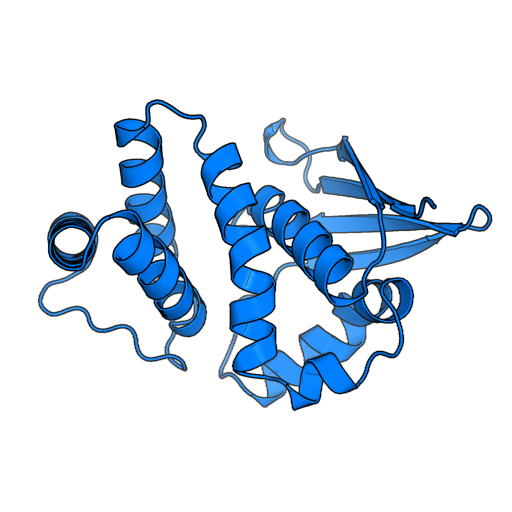9 1.00 39.63 83 ASP A N 1
ATOM 1323 C CA . ASP A 1 83 ? 28.303 96.190 -5.704 1.00 44.68 83 ASP A CA 1
ATOM 1324 C C . ASP A 1 83 ? 28.882 97.336 -4.881 1.00 45.19 83 ASP A C 1
ATOM 1325 O O . ASP A 1 83 ? 30.036 97.721 -5.065 1.00 46.93 83 ASP A O 1
ATOM 1334 N N . VAL A 1 84 ? 28.078 97.880 -3.975 1.00 42.28 84 VAL A N 1
ATOM 1335 C CA . VAL A 1 84 ? 28.511 99.000 -3.149 1.00 40.72 84 VAL A CA 1
ATOM 1336 C C . VAL A 1 84 ? 29.574 98.557 -2.147 1.00 39.56 84 VAL A C 1
ATOM 1337 O O . VAL A 1 84 ? 30.631 99.178 -2.037 1.00 39.59 84 VAL A O 1
ATOM 1350 N N . VAL A 1 85 ? 29.290 97.483 -1.420 1.00 38.83 85 VAL A N 1
ATOM 1351 C CA . VAL A 1 85 ? 30.198 97.003 -0.386 1.00 40.08 85 VAL A CA 1
ATOM 1352 C C . VAL A 1 85 ? 31.493 96.466 -0.996 1.00 41.76 85 VAL A C 1
ATOM 1353 O O . VAL A 1 85 ? 32.564 96.615 -0.410 1.00 42.09 85 VAL A O 1
ATOM 1366 N N . ASP A 1 86 ? 31.392 95.851 -2.173 1.00 43.26 86 ASP A N 1
ATOM 1367 C CA . ASP A 1 86 ? 32.561 95.296 -2.858 1.00 46.58 86 ASP A CA 1
ATOM 1368 C C . ASP A 1 86 ? 33.597 96.363 -3.212 1.00 43.71 86 ASP A C 1
ATOM 1369 O O . ASP A 1 86 ? 34.735 96.041 -3.554 1.00 42.80 86 ASP A O 1
ATOM 1378 N N . LYS A 1 87 ? 33.204 97.629 -3.140 1.00 43.54 87 LYS A N 1
ATOM 1379 C CA . LYS A 1 87 ? 34.117 98.727 -3.440 1.00 46.46 87 LYS A CA 1
ATOM 1380 C C . LYS A 1 87 ? 35.233 98.869 -2.406 1.00 44.82 87 LYS A C 1
ATOM 1381 O O . LYS A 1 87 ? 36.221 99.563 -2.650 1.00 44.75 87 LYS A O 1
ATOM 1400 N N . PHE A 1 88 ? 35.074 98.212 -1.260 1.00 43.64 88 PHE A N 1
ATOM 1401 C CA . PHE A 1 88 ? 35.982 98.396 -0.128 1.00 42.48 88 PHE A CA 1
ATOM 1402 C C . PHE A 1 88 ? 36.788 97.141 0.181 1.00 44.33 88 PHE A C 1
ATOM 1403 O O . PHE A 1 88 ? 36.235 96.046 0.295 1.00 45.42 88 PHE A O 1
ATOM 1420 N N . ASP A 1 89 ? 38.099 97.318 0.325 1.00 45.27 89 ASP A N 1
ATOM 1421 C CA . ASP A 1 89 ? 39.019 96.211 0.569 1.00 47.89 89 ASP A CA 1
ATOM 1422 C C . ASP A 1 89 ? 39.148 95.864 2.049 1.00 45.09 89 ASP A C 1
ATOM 1423 O O . ASP A 1 89 ? 39.577 94.762 2.396 1.00 44.62 89 ASP A O 1
ATOM 1432 N N . ASP A 1 90 ? 38.788 96.803 2.919 1.00 41.54 90 ASP A N 1
ATOM 1433 C CA . ASP A 1 90 ? 38.934 96.598 4.356 1.00 39.25 90 ASP A CA 1
ATOM 1434 C C . ASP A 1 90 ? 37.975 97.468 5.161 1.00 34.81 90 ASP A C 1
ATOM 1435 O O . ASP A 1 90 ? 37.306 98.348 4.617 1.00 31.67 90 ASP A O 1
ATOM 1444 N N . PHE A 1 91 ? 37.928 97.210 6.464 1.00 33.40 91 PHE A N 1
ATOM 1445 C CA . PHE A 1 91 ? 37.009 97.894 7.368 1.00 32.78 91 PHE A CA 1
ATOM 1446 C C . PHE A 1 91 ? 37.209 99.408 7.372 1.00 30.19 91 PHE A C 1
ATOM 1447 O O . PHE A 1 91 ? 36.244 100.163 7.260 1.00 28.78 91 PHE A O 1
ATOM 1464 N N . THR A 1 92 ? 38.458 99.850 7.492 1.00 31.97 92 THR A N 1
ATOM 1465 C CA . THR A 1 92 ? 38.753 101.279 7.568 1.00 32.13 92 THR A CA 1
ATOM 1466 C C . THR A 1 92 ? 38.293 102.010 6.310 1.00 31.74 92 THR A C 1
ATOM 1467 O O . THR A 1 92 ? 37.754 103.116 6.390 1.00 30.42 92 THR A O 1
ATOM 1478 N N . SER A 1 93 ? 38.511 101.390 5.153 1.00 30.79 93 SER A N 1
ATOM 1479 C CA . SER A 1 93 ? 38.117 101.980 3.878 1.00 32.83 93 SER A CA 1
ATOM 1480 C C . SER A 1 93 ? 36.607 102.188 3.816 1.00 28.65 93 SER A C 1
ATOM 1481 O O . SER A 1 93 ? 36.135 103.226 3.353 1.00 28.95 93 SER A O 1
ATOM 1489 N N . LEU A 1 94 ? 35.856 101.197 4.288 1.00 27.35 94 LEU A N 1
ATOM 1490 C CA . LEU A 1 94 ? 34.396 101.271 4.283 1.00 26.74 94 LEU A CA 1
ATOM 1491 C C . LEU A 1 94 ? 33.910 102.425 5.150 1.00 28.33 94 LEU A C 1
ATOM 1492 O O . LEU A 1 94 ? 33.125 103.258 4.700 1.00 27.20 94 LEU A O 1
ATOM 1508 N N . VAL A 1 95 ? 34.376 102.467 6.395 1.00 27.67 95 VAL A N 1
ATOM 1509 C CA . VAL A 1 95 ? 33.932 103.481 7.347 1.00 27.57 95 VAL A CA 1
ATOM 1510 C C . VAL A 1 95 ? 34.270 104.887 6.861 1.00 28.57 95 VAL A C 1
ATOM 1511 O O . VAL A 1 95 ? 33.442 105.796 6.932 1.00 26.80 95 VAL A O 1
ATOM 1524 N N . MET A 1 96 ? 35.493 105.064 6.376 1.00 26.53 96 MET A N 1
ATOM 1525 C CA . MET A 1 96 ? 35.918 106.355 5.855 1.00 28.52 96 MET A CA 1
ATOM 1526 C C . MET A 1 96 ? 35.201 106.689 4.549 1.00 29.87 96 MET A C 1
ATOM 1527 O O . MET A 1 96 ? 35.234 107.832 4.091 1.00 30.12 96 MET A O 1
ATOM 1541 N N . GLY A 1 97 ? 34.546 105.690 3.964 1.00 29.66 97 GLY A N 1
ATOM 1542 C CA . GLY A 1 97 ? 33.826 105.868 2.715 1.00 30.74 97 GLY A CA 1
ATOM 1543 C C . GLY A 1 97 ? 32.326 106.031 2.874 1.00 30.23 97 GLY A C 1
ATOM 1544 O O . GLY A 1 97 ? 31.611 106.152 1.879 1.00 30.02 97 GLY A O 1
ATOM 1548 N N . ILE A 1 98 ? 31.836 106.032 4.110 1.00 27.07 98 ILE A N 1
ATOM 1549 C CA . ILE A 1 98 ? 30.405 106.205 4.343 1.00 27.06 98 ILE A CA 1
ATOM 1550 C C . ILE A 1 98 ? 29.957 107.567 3.819 1.00 31.36 98 ILE A C 1
ATOM 1551 O O . ILE A 1 98 ? 28.933 107.676 3.144 1.00 32.78 98 ILE A O 1
ATOM 1567 N N . HIS A 1 99 ? 30.737 108.599 4.121 1.00 32.44 99 HIS A N 1
ATOM 1568 C CA . HIS A 1 99 ? 30.368 109.968 3.780 1.00 36.76 99 HIS A CA 1
ATOM 1569 C C . HIS A 1 99 ? 30.385 110.205 2.274 1.00 41.97 99 HIS A C 1
ATOM 1570 O O . HIS A 1 99 ? 29.463 110.801 1.721 1.00 44.26 99 HIS A O 1
ATOM 1584 N N . ASP A 1 100 ? 31.443 109.737 1.621 1.00 42.86 100 ASP A N 1
ATOM 1585 C CA . ASP A 1 100 ? 31.625 109.957 0.191 1.00 44.63 100 ASP A CA 1
ATOM 1586 C C . ASP A 1 100 ? 30.915 108.896 -0.638 1.00 42.74 100 ASP A C 1
ATOM 1587 O O . ASP A 1 100 ? 29.981 109.189 -1.387 1.00 45.15 100 ASP A O 1
ATOM 1596 N N . VAL A 1 101 ? 31.366 107.657 -0.484 1.00 38.47 101 VAL A N 1
ATOM 1597 C CA . VAL A 1 101 ? 30.975 106.572 -1.372 1.00 36.57 101 VAL A CA 1
ATOM 1598 C C . VAL A 1 101 ? 29.566 106.048 -1.092 1.00 33.86 101 VAL A C 1
ATOM 1599 O O . VAL A 1 101 ? 28.737 106.010 -1.996 1.00 32.51 101 VAL A O 1
ATOM 1612 N N . ILE A 1 102 ? 29.293 105.645 0.148 1.00 29.66 102 ILE A N 1
ATOM 1613 C CA . ILE A 1 102 ? 27.985 105.084 0.484 1.00 30.45 102 ILE A CA 1
ATOM 1614 C C . ILE A 1 102 ? 26.876 106.094 0.209 1.00 29.81 102 ILE A C 1
ATOM 1615 O O . ILE A 1 102 ? 25.879 105.764 -0.434 1.00 28.34 102 ILE A O 1
ATOM 1631 N N . HIS A 1 103 ? 27.053 107.318 0.700 1.00 29.45 103 HIS A N 1
ATOM 1632 C CA . HIS A 1 103 ? 26.061 108.379 0.526 1.00 29.62 103 HIS A CA 1
ATOM 1633 C C . HIS A 1 103 ? 25.720 108.555 -0.951 1.00 28.11 103 HIS A C 1
ATOM 1634 O O . HIS A 1 103 ? 24.547 108.636 -1.323 1.00 26.88 103 HIS A O 1
ATOM 1648 N N . LEU A 1 104 ? 26.753 108.594 -1.788 1.00 28.62 104 LEU A N 1
ATOM 1649 C CA . LEU A 1 104 ? 26.572 108.754 -3.225 1.00 28.76 104 LEU A CA 1
ATOM 1650 C C . LEU A 1 104 ? 25.788 107.603 -3.834 1.00 27.92 104 LEU A C 1
ATOM 1651 O O . LEU A 1 104 ? 24.814 107.819 -4.557 1.00 28.71 104 LEU A O 1
ATOM 1667 N N . GLU A 1 105 ? 26.231 106.380 -3.563 1.00 25.25 105 GLU A N 1
ATOM 1668 C CA . GLU A 1 105 ? 25.630 105.209 -4.190 1.00 27.18 105 GLU A CA 1
ATOM 1669 C C . GLU A 1 105 ? 24.183 105.017 -3.746 1.00 24.93 105 GLU A C 1
ATOM 1670 O O . GLU A 1 105 ? 23.353 104.546 -4.521 1.00 25.56 105 GLU A O 1
ATOM 1682 N N . VAL A 1 106 ? 23.874 105.381 -2.505 1.00 25.00 106 VAL A N 1
ATOM 1683 C CA . VAL A 1 106 ? 22.497 105.289 -2.026 1.00 22.62 106 VAL A CA 1
ATOM 1684 C C . VAL A 1 106 ? 21.622 106.312 -2.741 1.00 23.70 106 VAL A C 1
ATOM 1685 O O . VAL A 1 106 ? 20.485 106.020 -3.092 1.00 22.73 106 VAL A O 1
ATOM 1698 N N . ASN A 1 107 ? 22.148 107.514 -2.954 1.00 25.06 107 ASN A N 1
ATOM 1699 C CA . ASN A 1 107 ? 21.379 108.554 -3.629 1.00 28.44 107 ASN A CA 1
ATOM 1700 C C . ASN A 1 107 ? 21.214 108.268 -5.117 1.00 29.98 107 ASN A C 1
ATOM 1701 O O . ASN A 1 107 ? 20.291 108.778 -5.760 1.00 28.72 107 ASN A O 1
ATOM 1712 N N . LYS A 1 108 ? 22.107 107.448 -5.661 1.00 29.54 108 LYS A N 1
ATOM 1713 C CA . LYS A 1 108 ? 21.985 106.999 -7.042 1.00 27.88 108 LYS A CA 1
ATOM 1714 C C . LYS A 1 108 ? 20.921 105.911 -7.167 1.00 27.46 108 LYS A C 1
ATOM 1715 O O . LYS A 1 108 ? 20.218 105.832 -8.174 1.00 28.22 108 LYS A O 1
ATOM 1734 N N . LEU A 1 109 ? 20.799 105.084 -6.131 1.00 25.23 109 LEU A N 1
ATOM 1735 C CA . LEU A 1 109 ? 19.921 103.915 -6.177 1.00 25.38 109 LEU A CA 1
ATOM 1736 C C . LEU A 1 109 ? 18.521 104.167 -5.617 1.00 24.34 109 LEU A C 1
ATOM 1737 O O . LEU A 1 109 ? 17.595 103.402 -5.895 1.00 27.58 109 LEU A O 1
ATOM 1753 N N . TYR A 1 110 ? 18.372 105.227 -4.829 1.00 23.88 110 TYR A N 1
ATOM 1754 C CA . TYR A 1 110 ? 17.109 105.514 -4.147 1.00 22.34 110 TYR A CA 1
ATOM 1755 C C . TYR A 1 110 ? 16.627 106.930 -4.433 1.00 25.00 110 TYR A C 1
ATOM 1756 O O . TYR A 1 110 ? 17.429 107.852 -4.599 1.00 25.99 110 TYR A O 1
ATOM 1774 N N . HIS A 1 111 ? 15.309 107.095 -4.483 1.00 25.77 111 HIS A N 1
ATOM 1775 C CA . HIS A 1 111 ? 14.712 108.413 -4.631 1.00 25.94 111 HIS A CA 1
ATOM 1776 C C . HIS A 1 111 ? 14.588 109.095 -3.276 1.00 26.39 111 HIS A C 1
ATOM 1777 O O . HIS A 1 111 ? 13.873 108.615 -2.392 1.00 26.49 111 HIS A O 1
ATOM 1791 N N . GLU A 1 112 ? 15.298 110.210 -3.125 1.00 25.23 112 GLU A N 1
ATOM 1792 C CA . GLU A 1 112 ? 15.217 111.046 -1.928 1.00 25.86 112 GLU A CA 1
ATOM 1793 C C . GLU A 1 112 ? 15.340 110.247 -0.630 1.00 25.42 112 GLU A C 1
ATOM 1794 O O . GLU A 1 112 ? 14.429 110.254 0.200 1.00 26.81 112 GLU A O 1
ATOM 1806 N N . PRO A 1 113 ? 16.476 109.562 -0.446 1.00 23.70 113 PRO A N 1
ATOM 1807 C CA . PRO A 1 113 ? 16.705 108.814 0.792 1.00 22.69 113 PRO A CA 1
ATOM 1808 C C . PRO A 1 113 ? 16.934 109.755 1.965 1.00 22.90 113 PRO A C 1
ATOM 1809 O O . PRO A 1 113 ? 17.292 110.912 1.743 1.00 25.02 113 PRO A O 1
ATOM 1820 N N . SER A 1 114 ? 16.721 109.267 3.184 1.00 21.55 114 SER A N 1
ATOM 1821 C CA . SER A 1 114 ? 16.991 110.038 4.392 1.00 24.75 114 SER A CA 1
ATOM 1822 C C . SER A 1 114 ? 18.172 109.420 5.127 1.00 22.49 114 SER A C 1
ATOM 1823 O O . SER A 1 114 ? 18.012 108.509 5.941 1.00 21.09 114 SER A O 1
ATOM 1831 N N . LEU A 1 115 ? 19.361 109.922 4.817 1.00 21.72 115 LEU A N 1
ATOM 1832 C CA . LEU A 1 115 ? 20.591 109.375 5.363 1.00 21.42 115 LEU A CA 1
ATOM 1833 C C . LEU A 1 115 ? 21.076 110.215 6.532 1.00 19.66 115 LEU A C 1
ATOM 1834 O O . LEU A 1 115 ? 20.816 111.416 6.590 1.00 18.66 115 LEU A O 1
ATOM 1850 N N . PRO A 1 116 ? 21.786 109.584 7.475 1.00 18.66 116 PRO A N 1
ATOM 1851 C CA . PRO A 1 116 ? 22.366 110.361 8.569 1.00 19.45 116 PRO A CA 1
ATOM 1852 C C . PRO A 1 116 ? 23.548 111.190 8.096 1.00 21.61 116 PRO A C 1
ATOM 1853 O O . PRO A 1 116 ? 24.121 110.898 7.046 1.00 21.51 116 PRO A O 1
ATOM 1864 N N . HIS A 1 117 ? 23.897 112.214 8.864 1.00 21.48 117 HIS A N 1
ATOM 1865 C CA . HIS A 1 117 ? 25.140 112.933 8.644 1.00 23.11 117 HIS A CA 1
ATOM 1866 C C . HIS A 1 117 ? 26.257 112.168 9.330 1.00 22.26 117 HIS A C 1
ATOM 1867 O O . HIS A 1 117 ? 26.284 112.063 10.557 1.00 22.22 117 HIS A O 1
ATOM 1881 N N . ILE A 1 118 ? 27.164 111.620 8.529 1.00 20.84 118 ILE A N 1
ATOM 1882 C CA . ILE A 1 118 ? 28.273 110.840 9.049 1.00 20.42 118 ILE A CA 1
ATOM 1883 C C . ILE A 1 118 ? 29.575 111.349 8.442 1.00 21.49 118 ILE A C 1
ATOM 1884 O O . ILE A 1 118 ? 29.692 111.488 7.226 1.00 21.55 118 ILE A O 1
ATOM 1900 N N . ASN A 1 119 ? 30.537 111.642 9.311 1.00 24.04 119 ASN A N 1
ATOM 1901 C CA . ASN A 1 119 ? 31.848 112.123 8.902 1.00 27.26 119 ASN A CA 1
ATOM 1902 C C . ASN A 1 119 ? 32.930 111.399 9.683 1.00 25.72 119 ASN A C 1
ATOM 1903 O O . ASN A 1 119 ? 32.855 111.297 10.906 1.00 25.75 119 ASN A O 1
ATOM 1914 N N . GLY A 1 120 ? 33.935 110.906 8.968 1.00 27.72 120 GLY A N 1
ATOM 1915 C CA . GLY A 1 120 ? 34.995 110.124 9.574 1.00 28.81 120 GLY A CA 1
ATOM 1916 C C . GLY A 1 120 ? 36.355 110.774 9.442 1.00 30.99 120 GLY A C 1
ATOM 1917 O O . GLY A 1 120 ? 36.693 111.328 8.397 1.00 33.65 120 GLY A O 1
ATOM 1921 N N . GLN A 1 121 ? 37.126 110.712 10.521 1.00 29.50 121 GLN A N 1
ATOM 1922 C CA . GLN A 1 121 ? 38.527 111.112 10.506 1.00 29.92 121 GLN A CA 1
ATOM 1923 C C . GLN A 1 121 ? 39.385 109.933 10.934 1.00 27.00 121 GLN A C 1
ATOM 1924 O O . GLN A 1 121 ? 39.141 109.327 11.978 1.00 27.20 121 GLN A O 1
ATOM 1938 N N . LEU A 1 122 ? 40.377 109.598 10.114 1.00 25.84 122 LEU A N 1
ATOM 1939 C CA . LEU A 1 122 ? 41.377 108.609 10.490 1.00 27.29 122 LEU A CA 1
ATOM 1940 C C . LEU A 1 122 ? 42.476 109.318 11.265 1.00 26.50 122 LEU A C 1
ATOM 1941 O O . LEU A 1 122 ? 43.151 110.199 10.734 1.00 27.76 122 LEU A O 1
ATOM 1957 N N . LEU A 1 123 ? 42.643 108.935 12.524 1.00 24.66 123 LEU A N 1
ATOM 1958 C CA . LEU A 1 123 ? 43.589 109.599 13.408 1.00 24.97 123 LEU A CA 1
ATOM 1959 C C . LEU A 1 123 ? 44.961 108.935 13.294 1.00 27.79 123 LEU A C 1
ATOM 1960 O O . LEU A 1 123 ? 45.050 107.776 12.897 1.00 28.94 123 LEU A O 1
ATOM 1976 N N . PRO A 1 124 ? 46.037 109.668 13.634 1.00 29.85 124 PRO A N 1
ATOM 1977 C CA . PRO A 1 124 ? 47.398 109.128 13.488 1.00 30.95 124 PRO A CA 1
ATOM 1978 C C . PRO A 1 124 ? 47.665 107.867 14.311 1.00 31.32 124 PRO A C 1
ATOM 1979 O O . PRO A 1 124 ? 48.611 107.138 14.012 1.00 32.57 124 PRO A O 1
ATOM 1990 N N . ASN A 1 125 ? 46.851 107.617 15.332 1.00 30.38 125 ASN A N 1
ATOM 1991 C CA . ASN A 1 125 ? 46.971 106.389 16.111 1.00 30.99 125 ASN A CA 1
ATOM 1992 C C . ASN A 1 125 ? 46.115 105.275 15.510 1.00 31.90 125 ASN A C 1
ATOM 1993 O O . ASN A 1 125 ? 45.907 104.236 16.133 1.00 32.86 125 ASN A O 1
ATOM 2004 N N . ASN A 1 126 ? 45.627 105.517 14.294 1.00 34.74 126 ASN A N 1
ATOM 2005 C CA . ASN A 1 126 ? 44.813 104.565 13.536 1.00 37.05 126 ASN A CA 1
ATOM 2006 C C . ASN A 1 126 ? 43.459 104.256 14.180 1.00 34.17 126 ASN A C 1
ATOM 2007 O O . ASN A 1 126 ? 42.801 103.280 13.819 1.00 35.68 126 ASN A O 1
ATOM 2018 N N . GLN A 1 127 ? 43.041 105.092 15.124 1.00 28.25 127 GLN A N 1
ATOM 2019 C CA . GLN A 1 127 ? 41.652 105.084 15.562 1.00 25.81 127 GLN A CA 1
ATOM 2020 C C . GLN A 1 127 ? 40.854 105.906 14.560 1.00 23.64 127 GLN A C 1
ATOM 2021 O O . GLN A 1 127 ? 41.403 106.792 13.904 1.00 22.94 127 GLN A O 1
ATOM 2035 N N . ILE A 1 128 ? 39.567 105.597 14.430 1.00 21.77 128 ILE A N 1
ATOM 2036 C CA . ILE A 1 128 ? 38.674 106.349 13.560 1.00 20.80 128 ILE A CA 1
ATOM 2037 C C . ILE A 1 128 ? 37.690 107.142 14.407 1.00 21.18 128 ILE A C 1
ATOM 2038 O O . ILE A 1 128 ? 37.004 106.573 15.248 1.00 21.00 128 ILE A O 1
ATOM 2054 N N . ALA A 1 129 ? 37.634 108.452 14.184 1.00 21.17 129 ALA A N 1
ATOM 2055 C CA . ALA A 1 129 ? 36.661 109.313 14.848 1.00 21.11 129 ALA A CA 1
ATOM 2056 C C . ALA A 1 129 ? 35.474 109.546 13.925 1.00 22.13 129 ALA A C 1
ATOM 2057 O O . ALA A 1 129 ? 35.592 110.231 12.909 1.00 22.11 129 ALA A O 1
ATOM 2064 N N . LEU A 1 130 ? 34.332 108.970 14.286 1.00 19.42 130 LEU A N 1
ATOM 2065 C CA . LEU A 1 130 ? 33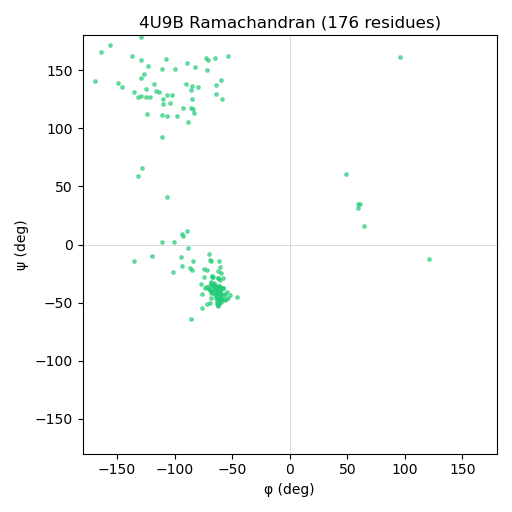.144 109.025 13.449 1.00 20.27 130 LEU A CA 1
ATOM 2066 C C . LEU A 1 130 ? 32.067 109.897 14.082 1.00 22.89 130 LEU A C 1
ATOM 2067 O O . LEU A 1 130 ? 31.502 109.548 15.117 1.00 22.53 130 LEU A O 1
ATOM 2083 N N . ARG A 1 131 ? 31.798 111.040 13.456 1.00 21.18 131 ARG A N 1
ATOM 2084 C CA . ARG A 1 131 ? 30.741 111.930 13.914 1.00 21.02 131 ARG A CA 1
ATOM 2085 C C . ARG A 1 131 ? 29.417 111.488 13.313 1.00 18.89 131 ARG A C 1
ATOM 2086 O O . ARG A 1 131 ? 29.338 111.222 12.115 1.00 21.37 131 ARG A O 1
ATOM 2107 N N . TYR A 1 132 ? 28.387 111.412 14.150 1.00 18.88 132 TYR A N 1
ATOM 2108 C CA . TYR A 1 132 ? 27.048 111.044 13.714 1.00 17.15 132 TYR A CA 1
ATOM 2109 C C . TYR A 1 132 ? 26.046 112.117 14.121 1.00 19.42 132 TYR A C 1
ATOM 2110 O O . TYR A 1 132 ? 26.057 112.590 15.256 1.00 19.79 132 TYR A O 1
ATOM 2128 N N . SER A 1 133 ? 25.185 112.496 13.183 1.00 21.81 133 SER A N 1
ATOM 2129 C CA . SER A 1 133 ? 24.084 113.413 13.462 1.00 22.29 133 SER A CA 1
ATOM 2130 C C . SER A 1 133 ? 22.879 113.025 12.615 1.00 20.01 133 SER A C 1
ATOM 2131 O O . SER A 1 133 ? 23.027 112.741 11.428 1.00 21.11 133 SER A O 1
ATOM 2139 N N . SER A 1 134 ? 21.693 113.012 13.217 1.00 19.17 134 SER A N 1
ATOM 2140 C CA . SER A 1 134 ? 20.473 112.679 12.484 1.00 19.60 134 SER A CA 1
ATOM 2141 C C . SER A 1 134 ? 19.207 112.976 13.291 1.00 20.35 134 SER A C 1
ATOM 2142 O O . SER A 1 134 ? 19.175 112.735 14.495 1.00 21.38 134 SER A O 1
ATOM 2150 N N . PRO A 1 135 ? 18.155 113.492 12.629 1.00 23.38 135 PRO A N 1
ATOM 2151 C CA . PRO A 1 135 ? 16.863 113.657 13.309 1.00 25.40 135 PRO A CA 1
ATOM 2152 C C . PRO A 1 135 ? 16.298 112.335 13.825 1.00 22.79 135 PRO A C 1
AT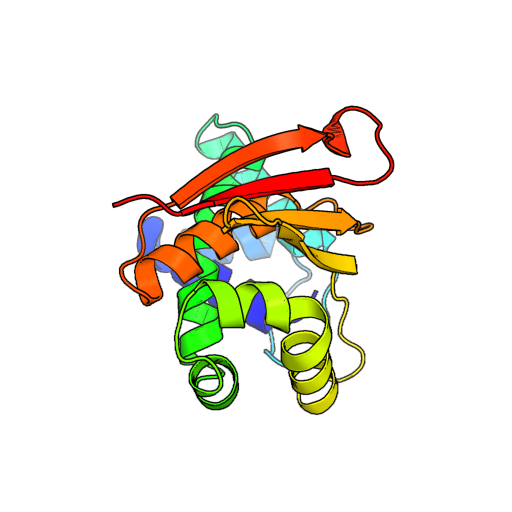OM 2153 O O . PRO A 1 135 ? 15.494 112.334 14.758 1.00 24.01 135 PRO A O 1
ATOM 2164 N N . ARG A 1 136 ? 16.715 111.231 13.211 1.00 23.20 136 ARG A N 1
ATOM 2165 C CA . ARG A 1 136 ? 16.230 109.906 13.583 1.00 21.53 136 ARG A CA 1
ATOM 2166 C C . ARG A 1 136 ? 16.835 109.429 14.900 1.00 20.85 136 ARG A C 1
ATOM 2167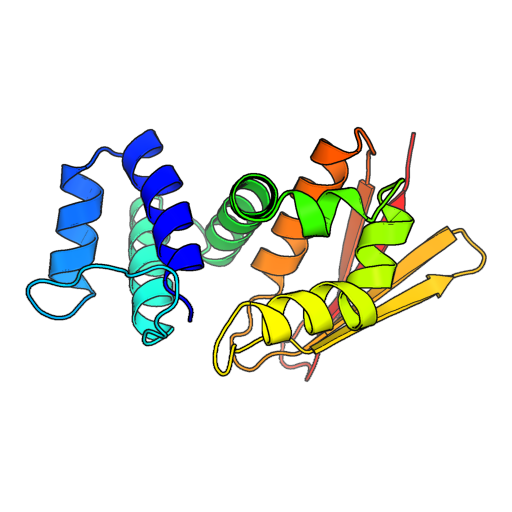 O O . ARG A 1 136 ? 16.292 108.535 15.545 1.00 22.15 136 ARG A O 1
ATOM 2188 N N . ARG A 1 137 ? 17.968 110.017 15.281 1.00 21.65 137 ARG A N 1
ATOM 2189 C CA A ARG A 1 137 ? 18.610 109.663 16.543 0.35 22.76 137 ARG A CA 1
ATOM 2190 C CA B ARG A 1 137 ? 18.675 109.673 16.513 0.65 22.52 137 ARG A CA 1
ATOM 2191 C C . ARG A 1 137 ? 18.929 108.169 16.604 1.00 21.26 137 ARG A C 1
ATOM 2192 O O . ARG A 1 137 ? 18.654 107.525 17.619 1.00 21.82 137 ARG A O 1
ATOM 2233 N N . LEU A 1 138 ? 19.491 107.622 15.530 1.00 19.44 138 LEU A N 1
ATOM 2234 C CA . LEU A 1 138 ? 19.758 106.186 15.433 1.00 18.36 138 LEU A CA 1
ATOM 2235 C C . LEU A 1 138 ? 21.245 105.860 15.563 1.00 16.91 138 LEU A C 1
ATOM 2236 O O . LEU A 1 138 ? 21.768 104.991 14.864 1.00 17.17 138 LEU A O 1
ATOM 2252 N N . CYS A 1 139 ? 21.923 106.545 16.472 1.00 17.20 139 CYS A N 1
ATOM 2253 C CA . CYS A 1 139 ? 23.355 106.334 16.660 1.00 15.53 139 CYS A CA 1
ATOM 2254 C C . CYS A 1 139 ? 23.663 104.905 17.099 1.00 16.48 139 CYS A C 1
ATOM 2255 O O . CYS A 1 139 ? 24.734 104.378 16.800 1.00 18.27 139 CYS A O 1
ATOM 2262 N N . PHE A 1 140 ? 22.728 104.270 17.800 1.00 18.42 140 PHE A N 1
ATOM 2263 C CA . PHE A 1 140 ? 22.953 102.901 18.251 1.00 20.50 140 PHE A CA 1
ATOM 2264 C C . PHE A 1 140 ? 22.825 101.936 17.079 1.00 21.20 140 PHE A C 1
ATOM 2265 O O . PHE A 1 140 ? 23.448 100.872 17.071 1.00 19.27 140 PHE A O 1
ATOM 2282 N N . CYS A 1 141 ? 22.033 102.314 16.081 1.00 19.54 141 CYS A N 1
ATOM 2283 C CA . CYS A 1 141 ? 21.954 101.537 14.851 1.00 18.68 141 CYS A CA 1
ATOM 2284 C C . CYS A 1 141 ? 23.269 101.689 14.087 1.00 18.00 141 CYS A C 1
ATOM 2285 O O . CYS A 1 141 ? 23.771 100.731 13.497 1.00 19.34 141 CYS A O 1
ATOM 2293 N N . ALA A 1 142 ? 23.829 102.895 14.117 1.00 17.95 142 ALA A N 1
ATOM 2294 C CA . ALA A 1 142 ? 25.127 103.154 13.497 1.00 17.39 142 ALA A CA 1
ATOM 2295 C C . ALA A 1 142 ? 26.207 102.312 14.162 1.00 17.08 142 ALA A C 1
ATOM 2296 O O . ALA A 1 142 ? 27.060 101.726 13.489 1.00 18.14 142 ALA A O 1
ATOM 2303 N N . GLU A 1 143 ? 26.172 102.262 15.490 1.00 18.79 143 GLU A N 1
ATOM 2304 C CA . GLU A 1 143 ? 27.147 101.488 16.246 1.00 20.02 143 GLU A CA 1
ATOM 2305 C C . GLU A 1 143 ? 27.025 100.019 15.856 1.00 19.71 143 GLU A C 1
ATOM 2306 O O . GLU A 1 143 ? 28.024 99.348 15.600 1.00 22.14 143 GLU A O 1
ATOM 2318 N N . GLY A 1 144 ? 25.789 99.534 15.788 1.00 19.57 144 GLY A N 1
ATOM 2319 C CA . GLY A 1 144 ? 25.525 98.164 15.388 1.00 20.89 144 GLY A CA 1
ATOM 2320 C C . GLY A 1 144 ? 26.040 97.862 13.993 1.00 22.44 144 GLY A C 1
ATOM 2321 O O . GLY A 1 144 ? 26.684 96.836 13.771 1.00 23.82 144 GLY A O 1
ATOM 2325 N N . LEU A 1 145 ? 25.759 98.761 13.055 1.00 22.11 145 LEU A N 1
ATOM 2326 C CA . LEU A 1 145 ? 26.209 98.604 11.672 1.00 21.03 145 LEU A CA 1
ATOM 2327 C C . LEU A 1 145 ? 27.730 98.545 11.564 1.00 21.11 145 LEU A C 1
ATOM 2328 O O . LEU A 1 145 ? 28.273 97.816 10.732 1.00 22.23 145 LEU A O 1
ATOM 2344 N N . LEU A 1 146 ? 28.414 99.318 12.399 1.00 20.20 146 LEU A N 1
ATOM 2345 C CA . LEU A 1 146 ? 29.871 99.315 12.408 1.00 21.40 146 LEU A CA 1
ATOM 2346 C C . LEU A 1 146 ? 30.396 97.959 12.859 1.00 22.22 146 LEU A C 1
ATOM 2347 O O . LEU A 1 146 ? 31.346 97.432 12.281 1.00 22.14 146 LEU A O 1
ATOM 2363 N N . PHE A 1 147 ? 29.773 97.390 13.885 1.00 24.43 147 PHE A N 1
ATOM 2364 C CA . PHE A 1 147 ? 30.153 96.062 14.349 1.00 24.94 147 PHE A CA 1
ATOM 2365 C C . PHE A 1 147 ? 29.847 95.024 13.274 1.00 24.09 147 PHE A C 1
ATOM 2366 O O . PHE A 1 147 ? 30.599 94.068 13.088 1.00 26.35 147 PHE A O 1
ATOM 2383 N N . GLY A 1 148 ? 28.737 95.218 12.568 1.00 24.78 148 GLY A N 1
ATOM 2384 C CA . GLY A 1 148 ? 28.374 94.336 11.475 1.00 26.46 148 GLY A CA 1
ATOM 2385 C C . GLY A 1 148 ? 29.409 94.389 10.368 1.00 27.47 148 GLY A C 1
ATOM 2386 O O . GLY A 1 148 ? 29.807 93.358 9.824 1.00 27.95 148 GLY A O 1
ATOM 2390 N N . ALA A 1 149 ? 29.844 95.600 10.037 1.00 24.94 149 ALA A N 1
ATOM 2391 C CA . ALA A 1 149 ? 30.858 95.799 9.009 1.00 23.85 149 ALA A CA 1
ATOM 2392 C C . ALA A 1 149 ? 32.185 95.194 9.449 1.00 25.46 149 ALA A C 1
ATOM 2393 O O . ALA A 1 149 ? 32.931 94.657 8.636 1.00 28.87 149 ALA A O 1
ATOM 2400 N N . ALA A 1 150 ? 32.472 95.287 10.743 1.00 26.08 150 ALA A N 1
ATOM 2401 C CA . ALA A 1 150 ? 33.692 94.713 11.293 1.00 28.75 150 ALA A CA 1
ATOM 2402 C C . ALA A 1 150 ? 33.686 93.192 11.129 1.00 32.16 150 ALA A C 1
ATOM 2403 O O . ALA A 1 150 ? 34.671 92.605 10.676 1.00 31.37 150 ALA A O 1
ATOM 2410 N N . GLN A 1 151 ? 32.569 92.562 11.487 1.00 34.06 151 GLN A N 1
ATOM 2411 C CA . GLN A 1 151 ? 32.399 91.119 11.312 1.00 38.84 151 GLN A CA 1
ATOM 2412 C C . GLN A 1 151 ? 32.632 90.702 9.865 1.00 40.75 151 GLN A C 1
ATOM 2413 O O . GLN A 1 151 ? 33.337 89.728 9.592 1.00 42.85 151 GLN A O 1
ATOM 2427 N N . HIS A 1 152 ? 32.024 91.447 8.949 1.00 39.05 152 HIS A N 1
ATOM 2428 C CA . HIS A 1 152 ? 32.156 91.205 7.517 1.00 38.53 152 HIS A CA 1
ATOM 2429 C C . HIS A 1 152 ? 33.619 91.115 7.084 1.00 38.76 152 HIS A C 1
ATOM 2430 O O . HIS A 1 152 ? 33.992 90.233 6.311 1.00 36.70 152 HIS A O 1
ATOM 2444 N N . PHE A 1 153 ? 34.443 92.026 7.596 1.00 39.41 153 PHE A N 1
ATOM 2445 C CA . PHE A 1 153 ? 35.854 92.089 7.222 1.00 40.42 153 PHE A CA 1
ATOM 2446 C C . PHE A 1 153 ? 36.756 91.303 8.173 1.00 41.49 153 PHE A C 1
ATOM 2447 O O . PHE A 1 153 ? 37.981 91.401 8.092 1.00 41.37 153 PHE A O 1
ATOM 2464 N N . GLN A 1 154 ? 36.151 90.527 9.068 1.00 42.37 154 GLN A N 1
ATOM 2465 C CA . GLN A 1 154 ? 36.903 89.713 10.022 1.00 46.88 154 GLN A CA 1
ATOM 2466 C C . GLN A 1 154 ? 37.807 90.576 10.896 1.00 47.51 154 GLN A C 1
ATOM 2467 O O . GLN A 1 154 ? 38.880 90.140 11.318 1.00 48.66 154 GLN A O 1
ATOM 2481 N N . GLN A 1 155 ? 37.360 91.800 11.158 1.00 45.20 155 GLN A N 1
ATOM 2482 C CA . GLN A 1 155 ? 38.125 92.766 11.934 1.00 44.84 155 GLN A CA 1
ATOM 2483 C C . GLN A 1 155 ? 37.513 92.934 13.319 1.00 44.93 155 GLN A C 1
ATOM 2484 O O . GLN A 1 155 ? 36.315 93.166 13.441 1.00 44.00 155 GLN A O 1
ATOM 2498 N N . LYS A 1 156 ? 38.326 92.807 14.362 1.00 43.33 156 LYS A N 1
ATOM 2499 C CA . LYS A 1 156 ? 37.850 93.063 15.717 1.00 42.14 156 LYS A CA 1
ATOM 2500 C C . LYS A 1 156 ? 37.945 94.555 16.018 1.00 36.98 156 LYS A C 1
ATOM 2501 O O . LYS A 1 156 ? 38.944 95.191 15.689 1.00 37.09 156 LYS A O 1
ATOM 2520 N N . ILE A 1 157 ? 36.902 95.111 16.630 1.00 33.74 157 ILE A N 1
ATOM 2521 C CA . ILE A 1 157 ? 36.888 96.530 16.972 1.00 30.44 157 ILE A CA 1
ATOM 2522 C C . ILE A 1 157 ? 36.331 96.787 18.368 1.00 31.66 157 ILE A C 1
ATOM 2523 O O . ILE A 1 157 ? 35.669 95.934 18.961 1.00 32.60 157 ILE A O 1
ATOM 2539 N N . GLN A 1 158 ? 36.624 97.979 18.876 1.00 31.85 158 GLN A N 1
ATOM 2540 C CA . GLN A 1 158 ? 36.028 98.493 20.100 1.00 31.30 158 GLN A CA 1
ATOM 2541 C C . GLN A 1 158 ? 35.501 99.886 19.774 1.00 29.01 158 GLN A C 1
ATOM 2542 O O . GLN A 1 158 ? 36.122 100.607 18.991 1.00 29.38 158 GLN A O 1
ATOM 2556 N N . ILE A 1 159 ? 34.357 100.255 20.345 1.00 24.90 159 ILE A N 1
ATOM 2557 C CA . ILE A 1 159 ? 33.769 101.567 20.088 1.00 24.10 159 ILE A CA 1
ATOM 2558 C C . ILE A 1 159 ? 33.521 102.329 21.382 1.00 23.82 159 ILE A C 1
ATOM 2559 O O . ILE A 1 159 ? 32.880 101.824 22.306 1.00 25.68 159 ILE A O 1
ATOM 2575 N N . SER A 1 160 ? 34.049 103.549 21.431 1.00 24.01 160 SER A N 1
ATOM 2576 C CA . SER A 1 160 ? 33.744 104.494 22.495 1.00 25.19 160 SER A CA 1
ATOM 2577 C C . SER A 1 160 ? 32.745 105.507 21.960 1.00 23.31 160 SER A C 1
ATOM 2578 O O . SER A 1 160 ? 32.950 106.099 20.905 1.00 28.24 160 SER A O 1
ATOM 2586 N N . HIS A 1 161 ? 31.664 105.693 22.702 1.00 21.71 161 HIS A N 1
ATOM 2587 C CA . HIS A 1 161 ? 30.538 106.506 22.271 1.00 21.33 161 HIS A CA 1
ATOM 2588 C C . HIS A 1 161 ? 30.250 107.505 23.392 1.00 22.45 161 HIS A C 1
ATOM 2589 O O . HIS A 1 161 ? 29.199 107.456 24.031 1.00 24.30 161 HIS A O 1
ATOM 2603 N N . ASP A 1 162 ? 31.205 108.407 23.625 1.00 24.62 162 ASP A N 1
ATOM 2604 C CA . ASP A 1 162 ? 31.228 109.225 24.839 1.00 26.17 162 ASP A CA 1
ATOM 2605 C C . ASP A 1 162 ? 30.572 110.598 24.678 1.00 24.96 162 ASP A C 1
ATOM 2606 O O . ASP A 1 162 ? 30.379 111.316 25.660 1.00 24.87 162 ASP A O 1
ATOM 2615 N N . THR A 1 163 ? 30.261 110.969 23.442 1.00 24.33 163 THR A N 1
ATOM 2616 C CA . THR A 1 163 ? 29.368 112.090 23.168 1.00 26.66 163 THR A CA 1
ATOM 2617 C C . THR A 1 163 ? 28.151 111.504 22.474 1.00 25.94 163 THR A C 1
ATOM 2618 O O . THR A 1 163 ? 28.299 110.712 21.543 1.00 24.67 163 THR A O 1
ATOM 2629 N N . CYS A 1 164 ? 26.955 111.870 22.931 1.00 23.91 164 CYS A N 1
ATOM 2630 C CA . CYS A 1 164 ? 25.737 111.267 22.400 1.00 24.84 164 CYS A CA 1
ATOM 2631 C C . CYS A 1 164 ? 24.543 112.209 22.431 1.00 26.68 164 CYS A C 1
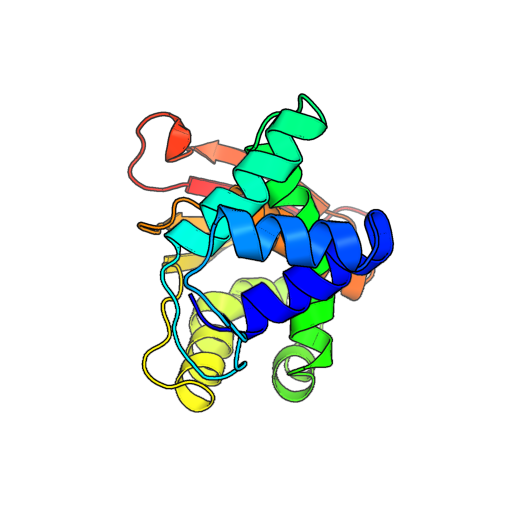ATOM 2632 O O . CYS A 1 164 ? 24.324 112.932 23.404 1.00 26.31 164 CYS A O 1
ATOM 2639 N N . MET A 1 165 ? 23.768 112.174 21.351 1.00 25.15 165 MET A N 1
ATOM 2640 C CA . MET A 1 165 ? 22.564 112.983 21.223 1.00 25.78 165 MET A CA 1
ATOM 2641 C C . MET A 1 165 ? 21.525 112.639 22.283 1.00 28.87 165 MET A C 1
ATOM 2642 O O . MET A 1 165 ? 20.721 113.486 22.676 1.00 29.36 165 MET A O 1
ATOM 2656 N N . HIS A 1 166 ? 21.533 111.391 22.740 1.00 27.78 166 HIS A N 1
ATOM 2657 C CA . HIS A 1 166 ? 20.529 110.936 23.695 1.00 30.19 166 HIS A CA 1
ATOM 2658 C C . HIS A 1 166 ? 20.709 111.566 25.074 1.00 34.30 166 HIS A C 1
ATOM 2659 O O . HIS A 1 166 ? 19.852 111.405 25.944 1.00 35.50 166 HIS A O 1
ATOM 2673 N N . THR A 1 167 ? 21.815 112.280 25.273 1.00 37.13 167 THR A N 1
ATOM 2674 C CA . THR A 1 167 ? 22.052 112.980 26.536 1.00 36.39 167 THR A CA 1
ATOM 2675 C C . THR A 1 167 ? 21.969 114.493 26.353 1.00 37.29 167 THR A C 1
ATOM 2676 O O . THR A 1 167 ? 22.179 115.245 27.303 1.00 38.35 167 THR A O 1
ATOM 2687 N N . GLY A 1 168 ? 21.666 114.931 25.132 1.00 36.07 168 GLY A N 1
ATOM 2688 C CA . GLY A 1 168 ? 21.420 116.337 24.858 1.00 36.50 168 GLY A CA 1
ATOM 2689 C C . GLY A 1 168 ? 22.351 116.961 23.835 1.00 35.25 168 GLY A C 1
ATOM 2690 O O . GLY A 1 168 ? 22.096 118.066 23.362 1.00 38.43 168 GLY A O 1
ATOM 2694 N N . ALA A 1 169 ? 23.433 116.267 23.495 1.00 32.56 169 ALA A N 1
ATOM 2695 C CA . ALA A 1 169 ? 24.388 116.779 22.514 1.00 31.57 169 ALA A CA 1
ATOM 2696 C C . ALA A 1 169 ? 23.730 116.889 21.143 1.00 30.68 169 ALA A C 1
ATOM 2697 O O . ALA A 1 169 ? 22.704 116.258 20.895 1.00 31.26 169 ALA A O 1
ATOM 2704 N N . ASP A 1 170 ? 24.310 117.691 20.253 1.00 28.33 170 ASP A N 1
ATOM 2705 C CA . ASP A 1 170 ? 23.741 117.851 18.914 1.00 26.12 170 ASP A CA 1
ATOM 2706 C C . ASP A 1 170 ? 24.360 116.863 17.928 1.00 25.55 170 ASP A C 1
ATOM 2707 O O . ASP A 1 170 ? 24.104 116.923 16.725 1.00 27.20 170 ASP A O 1
ATOM 2716 N N . HIS A 1 171 ? 25.171 115.949 18.450 1.00 24.75 171 HIS A N 1
ATOM 2717 C CA . HIS A 1 171 ? 25.828 114.937 17.634 1.00 21.49 171 HIS A CA 1
ATOM 2718 C C . HIS A 1 171 ? 26.357 113.828 18.527 1.00 22.51 171 HIS A C 1
ATOM 2719 O O . HIS A 1 171 ? 26.443 113.991 19.747 1.00 22.04 171 HIS A O 1
ATOM 2733 N N . CYS A 1 172 ? 26.707 112.704 17.911 1.00 20.25 172 CYS A N 1
ATOM 2734 C CA . CYS A 1 172 ? 27.416 111.632 18.597 1.00 18.32 172 CYS A CA 1
ATOM 2735 C C . CYS A 1 172 ? 28.827 111.535 18.050 1.00 18.42 172 CYS A C 1
ATOM 2736 O O . CYS A 1 172 ? 29.076 111.855 16.888 1.00 18.83 172 CYS A O 1
ATOM 2743 N N . MET A 1 173 ? 29.738 111.084 18.901 1.00 18.82 173 MET A N 1
ATOM 2744 C CA . MET A 1 173 ? 31.114 110.824 18.511 1.00 20.90 173 MET A CA 1
ATOM 2745 C C . MET A 1 173 ? 31.453 109.381 18.843 1.00 18.79 173 MET A C 1
ATOM 2746 O O . MET A 1 173 ? 31.501 108.996 20.012 1.00 20.62 173 MET A O 1
ATOM 2760 N N . LEU A 1 174 ? 31.651 108.583 17.800 1.00 17.54 174 LEU A N 1
ATOM 2761 C CA . LEU A 1 174 ? 32.008 107.182 17.949 1.00 18.82 174 LEU A CA 1
ATOM 2762 C C . LEU A 1 174 ? 33.474 106.991 17.593 1.00 19.62 174 LEU A C 1
ATOM 2763 O O . LEU A 1 174 ? 33.861 107.125 16.432 1.00 20.49 174 LEU A O 1
ATOM 2779 N N . ILE A 1 175 ? 34.286 106.696 18.601 1.00 20.28 175 ILE A N 1
ATOM 2780 C CA . ILE A 1 175 ? 35.700 106.425 18.389 1.00 20.34 175 ILE A CA 1
ATOM 2781 C C . ILE A 1 175 ? 35.885 104.929 18.207 1.00 21.14 175 ILE A C 1
ATOM 2782 O O . ILE A 1 175 ? 35.592 104.142 19.108 1.00 21.90 175 ILE A O 1
ATOM 2798 N N . ILE A 1 176 ? 36.368 104.550 17.032 1.00 20.59 176 ILE A N 1
ATOM 2799 C CA . ILE A 1 176 ? 36.567 103.152 16.686 1.00 22.32 176 ILE A CA 1
ATOM 2800 C C . ILE A 1 176 ? 38.047 102.793 16.762 1.00 25.51 176 ILE A C 1
ATOM 2801 O O . ILE A 1 176 ? 38.879 103.406 16.089 1.00 25.60 176 ILE A O 1
ATOM 2817 N N . GLU A 1 177 ? 38.363 101.806 17.594 1.00 26.74 177 GLU A N 1
ATOM 2818 C CA . GLU A 1 177 ? 39.717 101.280 17.695 1.00 29.98 177 GLU A CA 1
ATOM 2819 C C . GLU A 1 177 ? 39.771 99.876 17.110 1.00 33.86 177 GLU A C 1
ATOM 2820 O O . GLU A 1 177 ? 39.059 98.979 17.563 1.00 34.25 177 GLU A O 1
ATOM 2832 N N . LEU A 1 178 ? 40.606 99.698 16.091 1.00 35.70 178 LEU A N 1
ATOM 2833 C CA . LEU A 1 178 ? 40.844 98.379 15.525 1.00 41.71 178 LEU A CA 1
ATOM 2834 C C . LEU A 1 178 ? 41.830 97.624 16.404 1.00 46.68 178 LEU A C 1
ATOM 2835 O O . LEU A 1 178 ? 42.841 98.179 16.833 1.00 48.28 178 LEU A O 1
ATOM 2851 N N . GLN A 1 179 ? 41.525 96.359 16.672 1.00 49.71 179 GLN A N 1
ATOM 2852 C CA . GLN A 1 179 ? 42.365 95.525 17.521 1.00 54.77 179 GLN A CA 1
ATOM 2853 C C . GLN A 1 179 ? 42.671 94.201 16.830 1.00 59.42 179 GLN A C 1
ATOM 2854 O O . GLN A 1 179 ? 42.212 93.956 15.714 1.00 60.63 179 GLN A O 1
ATOM 2868 N N . ASN A 1 180 ? 43.451 93.356 17.497 1.00 63.42 180 ASN A N 1
ATOM 2869 C CA . ASN A 1 180 ? 43.889 92.089 16.920 1.00 65.31 180 ASN A CA 1
ATOM 2870 C C . ASN A 1 180 ? 43.059 90.915 17.431 1.00 65.49 180 ASN A C 1
ATOM 2871 O O . ASN A 1 180 ? 42.459 90.988 18.504 1.00 64.73 180 ASN A O 1
#

B-factor: mean 34.52, std 11.56, range [15.53, 90.9]

InterPro domains:
  IPR011644 Heme NO-binding [PF07700] (2-161)
  IPR024096 NO signalling/Golgi transport ligand-binding domain superfamily [SSF111126] (1-181)
  IPR038158 H-NOX domain superfamily [G3DSA:3.90.1520.10] (1-181)

Organism: Shewanella oneidensis (strain ATCC 700550 / JCM 31522 / CIP 106686 / LMG 19005 / NCIMB 14063 / MR-1) (NCBI:txid211586)

Foldseek 3Di:
DALLLVVLVCVVCCVVPNPVLVVVLCVVQHPPPDDHDRQDDDDVSSVLSSLVVVCVVVVHDSLVSLLQSLLSVLVSCCVVCVVQLVVDPALVRVLQCCQPRVVVVCVVVHPPDADWDWHWDQDPVRKIKIKTAHPSQSVSSVNSNSVNSCVVRVWDKDWDFPDGVVVPDRIIIIIIDTDD

Nearest PDB structures (foldseek):
  4u9b-assembly1_A  TM=1.006E+00  e=9.832E-34  Shewanella oneidensis MR-1
  4u99-assembly2_B  TM=9.920E-01  e=8.547E-31  Shewanella oneidensis MR-1
  2kii-assembly1_A  TM=9.380E-01  e=4.449E-27  Shewanella oneidensis
  2kil-assembly1_A  TM=9.413E-01  e=3.978E-27  Shewanella oneidensis
  6bde-assembly1_A  TM=8.979E-01  e=2.358E-13  Kordia algicida OT-1

Sequence (180 aa):
MKGIIFNVLEDMVVAQCGMSVWNELLEKHAPKDRVYVSAKKSYAESELFSIVQDVAQRLNMPIQDVVKAFGQFLFNGLASRHTDVVDKFDDFTSLVMGIHDVIHLEVNKLYHEPSLPHINGQLLPNNQIALRYSSPRRRLCFCAEGLLFGAAQHFQQKIQISHDTCMHTGADHCMLIIELQN

Solvent-accessible surface area: 9839 Å² total; per-residue (Å²): 36,21,0,8,28,0,32,0,8,50,65,50,10,44,88,138,60,28,92,88,36,6,67,74,0,22,145,121,47,14,76,191,132,60,110,18,61,52,56,121,69,27,56,65,65,12,5,59,42,0,5,105,15,25,3,144,110,108,142,79,85,44,45,65,20,6,62,47,7,0,71,77,5,16,80,9,51,11,82,100,40,70,117,14,14,110,113,20,138,66,3,33,44,10,2,65,6,33,96,96,42,39,80,98,14,29,68,135,98,28,137,134,25,69,50,41,120,17,57,16,118,88,58,141,93,105,42,0,17,2,85,5,20,4,99,35,120,28,0,49,11,9,14,0,44,7,47,1,1,3,119,85,44,162,51,111,12,104,27,53,37,135,50,15,19,81,120,69,35,107,46,0,52,0,46,0,62,55,50,182

Radius of gyration: 16.3 Å; Cα contacts (8 Å, |Δi|>4): 272; chains: 1; bounding box: 52×34×36 Å